Protein AF-C5EAD3-F1 (afdb_monomer_lite)

Secondary structure (DSSP, 8-state):
--TTS---EETTEEPTT-EEEETTEEEEE-TTS-EEEETTEEPTT-EEEETTEEEEE-TTS-EEEEEEE-----SSSPPPP-S-HHHHHTT---TTEEEEESS-GGGT---SGGGEEEEEHHHIIIIIHHHHHHHHHHHHTT--EEEEEEEE--TT-SS-SEEEEEEEETTEEEEEEEE--S---

Sequence (185 aa):
MDDAGKAIYEGDRLLPNNEFAIDGVKCATDDLGQLYRVGDDLVPNMSYEINGYKYVTDAMGRVESAEGFLQLKTHEGRLTIKDTIQSIGKGFEELFDQRGHLIADRFNGSNGLENIVAMGGEVNQKAYAAIEQKCADALADGAEVFFKVEPLYEGGSFRPSSFAITDIIDGEETVTFLLNTAKEM

Organism: NCBI:txid537937

Structure (mmCIF, N/CA/C/O backbone):
data_AF-C5EAD3-F1
#
_entry.id   AF-C5EAD3-F1
#
loop_
_atom_site.group_PDB
_atom_site.id
_atom_site.type_symbol
_atom_site.label_atom_id
_atom_site.label_alt_id
_atom_site.label_comp_id
_atom_site.label_asym_id
_atom_site.label_entity_id
_atom_site.label_seq_id
_atom_site.pdbx_PDB_ins_code
_atom_site.Cartn_x
_atom_site.Cartn_y
_atom_site.Cartn_z
_atom_site.occupancy
_atom_site.B_iso_or_equiv
_atom_site.auth_seq_id
_atom_site.auth_comp_id
_atom_site.auth_asym_id
_atom_site.auth_atom_id
_atom_site.pdbx_PDB_model_num
ATOM 1 N N . MET A 1 1 ? 16.104 -22.533 -10.004 1.00 86.94 1 MET A N 1
ATOM 2 C CA . MET A 1 1 ? 16.830 -21.791 -8.955 1.00 86.94 1 MET A CA 1
ATOM 3 C C . MET A 1 1 ? 16.849 -20.331 -9.367 1.00 86.94 1 MET A C 1
ATOM 5 O O . MET A 1 1 ? 16.595 -20.076 -10.539 1.00 86.94 1 MET A O 1
ATOM 9 N N . ASP A 1 2 ? 17.080 -19.413 -8.439 1.00 92.19 2 ASP A N 1
ATOM 10 C CA . ASP A 1 2 ? 17.360 -18.010 -8.757 1.00 92.19 2 ASP A CA 1
ATOM 11 C C . ASP A 1 2 ? 18.818 -17.817 -9.206 1.00 92.19 2 ASP A C 1
ATOM 13 O O . ASP A 1 2 ? 19.601 -18.775 -9.240 1.00 92.19 2 ASP A O 1
ATOM 17 N N . ASP A 1 3 ? 19.187 -16.577 -9.518 1.00 92.00 3 ASP A N 1
ATOM 18 C CA . ASP A 1 3 ? 20.547 -16.202 -9.927 1.00 92.00 3 ASP A CA 1
ATOM 19 C C . ASP A 1 3 ? 21.625 -16.537 -8.872 1.00 92.00 3 ASP A C 1
ATOM 21 O O . ASP A 1 3 ? 22.803 -16.674 -9.203 1.00 92.00 3 ASP A O 1
ATOM 25 N N . ALA A 1 4 ? 21.239 -16.697 -7.600 1.00 92.75 4 ALA A N 1
ATOM 26 C CA . ALA A 1 4 ? 22.121 -17.079 -6.497 1.00 92.75 4 ALA A CA 1
ATOM 27 C C . ALA A 1 4 ? 22.155 -18.601 -6.246 1.00 92.75 4 ALA A C 1
ATOM 29 O O . ALA A 1 4 ? 22.815 -19.061 -5.310 1.00 92.75 4 ALA A O 1
ATOM 30 N N . GLY A 1 5 ? 21.456 -19.400 -7.058 1.00 90.62 5 GLY A N 1
ATOM 31 C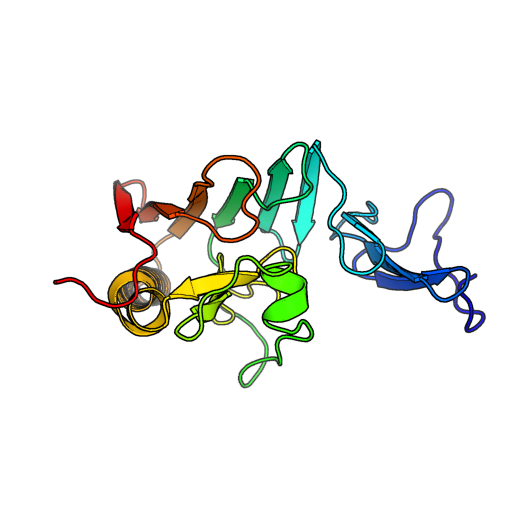 CA . GLY A 1 5 ? 21.362 -20.850 -6.889 1.00 90.62 5 GLY A CA 1
ATOM 32 C C . GLY A 1 5 ? 20.382 -21.298 -5.796 1.00 90.62 5 GLY A C 1
ATOM 33 O O . GLY A 1 5 ? 20.362 -22.478 -5.441 1.00 90.62 5 GLY A O 1
ATOM 34 N N . LYS A 1 6 ? 19.544 -20.405 -5.258 1.00 91.50 6 LYS A N 1
ATOM 35 C CA . LYS A 1 6 ? 18.496 -20.738 -4.281 1.00 91.50 6 LYS A CA 1
ATOM 36 C C . LYS A 1 6 ? 17.321 -21.418 -4.985 1.00 91.50 6 LYS A C 1
ATOM 38 O O . LYS A 1 6 ? 16.920 -21.037 -6.086 1.00 91.50 6 LYS A O 1
ATOM 43 N N . ALA A 1 7 ? 16.730 -22.436 -4.361 1.00 91.62 7 ALA A N 1
ATOM 44 C CA . ALA A 1 7 ? 15.463 -22.989 -4.833 1.00 91.62 7 ALA A CA 1
ATOM 45 C C . ALA A 1 7 ? 14.344 -21.946 -4.679 1.00 91.62 7 ALA A C 1
ATOM 47 O O . ALA A 1 7 ? 14.249 -21.281 -3.651 1.00 91.62 7 ALA A O 1
ATOM 48 N N . ILE A 1 8 ? 13.508 -21.816 -5.708 1.00 94.00 8 ILE A N 1
ATOM 49 C CA . ILE A 1 8 ? 12.389 -20.860 -5.739 1.00 94.00 8 ILE A CA 1
ATOM 50 C C . ILE A 1 8 ? 11.032 -21.549 -5.886 1.00 94.00 8 ILE A C 1
ATOM 52 O O . ILE A 1 8 ? 10.019 -20.871 -5.828 1.00 94.00 8 ILE A O 1
ATOM 56 N N . TYR A 1 9 ? 11.019 -22.874 -6.059 1.00 91.88 9 TYR A N 1
ATOM 57 C CA . TYR A 1 9 ? 9.816 -23.694 -6.178 1.00 91.88 9 TYR A CA 1
ATOM 58 C C . TYR A 1 9 ? 9.779 -24.758 -5.080 1.00 91.88 9 TYR A C 1
ATOM 60 O O . TYR A 1 9 ? 10.823 -25.306 -4.714 1.00 91.88 9 TYR A O 1
ATOM 68 N N . GLU A 1 10 ? 8.571 -25.096 -4.641 1.00 89.38 10 GLU A N 1
ATOM 69 C CA . GLU A 1 10 ? 8.239 -26.332 -3.935 1.00 89.38 10 GLU A CA 1
ATOM 70 C C . GLU A 1 10 ? 7.146 -27.063 -4.729 1.00 89.38 10 GLU A C 1
ATOM 72 O O . GLU A 1 10 ? 6.031 -26.568 -4.905 1.00 89.38 10 GLU A O 1
ATOM 77 N N . GLY A 1 11 ? 7.488 -28.233 -5.280 1.00 89.31 11 GLY A N 1
ATOM 78 C CA . GLY A 1 11 ? 6.648 -28.896 -6.279 1.00 89.31 11 GLY A CA 1
ATOM 79 C C . GLY A 1 11 ? 6.474 -28.020 -7.524 1.00 89.31 11 GLY A C 1
ATOM 80 O O . GLY A 1 11 ? 7.460 -27.569 -8.104 1.00 89.31 11 GLY A O 1
ATOM 81 N N . ASP A 1 12 ? 5.221 -27.761 -7.899 1.00 88.25 12 ASP A N 1
ATOM 82 C CA . ASP A 1 12 ? 4.854 -26.978 -9.088 1.00 88.25 12 ASP A CA 1
ATOM 83 C C . ASP A 1 12 ? 4.543 -25.500 -8.774 1.00 88.25 12 ASP A C 1
ATOM 85 O O . ASP A 1 12 ? 4.032 -24.776 -9.631 1.00 88.25 12 ASP A O 1
ATOM 89 N N . ARG A 1 13 ? 4.801 -25.035 -7.543 1.00 91.44 13 ARG A N 1
ATOM 90 C CA . ARG A 1 13 ? 4.490 -23.666 -7.096 1.00 91.44 13 ARG A CA 1
ATOM 91 C C . ARG A 1 13 ? 5.740 -22.931 -6.650 1.00 91.44 13 ARG A C 1
ATOM 93 O O . ARG A 1 13 ? 6.652 -23.549 -6.105 1.00 91.44 13 ARG A O 1
ATOM 100 N N . LEU A 1 14 ? 5.776 -21.619 -6.875 1.00 95.19 14 LEU A N 1
ATOM 101 C CA . LEU A 1 14 ? 6.811 -20.784 -6.277 1.00 95.19 14 LEU A CA 1
ATOM 102 C C . LEU A 1 14 ? 6.657 -20.803 -4.751 1.00 95.19 14 LEU A C 1
ATOM 104 O O . LEU A 1 14 ? 5.550 -20.945 -4.231 1.00 95.19 14 LEU A O 1
ATOM 108 N N . LEU A 1 15 ? 7.776 -20.681 -4.041 1.00 96.38 15 LEU A N 1
ATOM 109 C CA . LEU A 1 15 ? 7.769 -20.591 -2.584 1.00 96.38 15 LEU A CA 1
ATOM 110 C C . LEU A 1 15 ? 6.987 -19.344 -2.144 1.00 96.38 15 LEU A C 1
ATOM 112 O O . LEU A 1 15 ? 7.248 -18.285 -2.705 1.00 96.38 15 LEU A O 1
ATOM 116 N N . PRO A 1 16 ? 6.088 -19.436 -1.149 1.00 96.69 16 PRO A N 1
ATOM 117 C CA . PRO A 1 16 ? 5.380 -18.278 -0.610 1.00 96.69 16 PRO A CA 1
ATOM 118 C C . PRO A 1 16 ? 6.336 -17.311 0.091 1.00 96.69 16 PRO A C 1
ATOM 120 O O . PRO A 1 16 ? 7.398 -17.720 0.573 1.00 96.69 16 PRO A O 1
ATOM 123 N N . ASN A 1 17 ? 5.941 -16.039 0.187 1.00 95.62 17 ASN A N 1
ATOM 124 C CA . ASN A 1 17 ? 6.670 -15.011 0.938 1.00 95.62 17 ASN A CA 1
ATOM 125 C C . ASN A 1 17 ? 8.163 -14.915 0.574 1.00 95.62 17 ASN A C 1
ATOM 127 O O . ASN A 1 17 ? 9.039 -14.799 1.437 1.00 95.62 17 ASN A O 1
ATOM 131 N N . ASN A 1 18 ? 8.476 -15.006 -0.720 1.00 95.75 18 ASN A N 1
ATOM 132 C CA . ASN A 1 18 ? 9.842 -15.123 -1.204 1.00 95.75 18 ASN A CA 1
ATOM 133 C C . ASN A 1 18 ? 10.204 -13.964 -2.140 1.00 95.75 18 ASN A C 1
ATOM 135 O O . ASN A 1 18 ? 9.474 -13.645 -3.075 1.00 95.75 18 ASN A O 1
ATOM 139 N N . GLU A 1 19 ? 11.384 -13.381 -1.926 1.00 94.88 19 GLU A N 1
ATOM 140 C CA . GLU A 1 19 ? 12.049 -12.495 -2.886 1.00 94.88 19 GLU A CA 1
ATOM 141 C C . GLU A 1 19 ? 13.202 -13.265 -3.550 1.00 94.88 19 GLU A C 1
ATOM 143 O O . GLU A 1 19 ? 13.980 -13.942 -2.868 1.00 94.88 19 GLU A O 1
ATOM 148 N N . PHE A 1 20 ? 13.318 -13.170 -4.873 1.00 95.81 20 PHE A N 1
ATOM 149 C CA . PHE A 1 20 ? 14.355 -13.843 -5.664 1.00 95.81 20 PHE A CA 1
ATOM 150 C C . PHE A 1 20 ? 14.699 -13.036 -6.923 1.00 95.81 20 PHE A C 1
ATOM 152 O O . PHE A 1 20 ? 14.050 -12.031 -7.198 1.00 95.81 20 PHE A O 1
ATOM 159 N N . ALA A 1 21 ? 15.722 -13.443 -7.677 1.00 96.19 21 ALA A N 1
ATOM 160 C CA . ALA A 1 21 ? 16.093 -12.801 -8.940 1.00 96.19 21 ALA A CA 1
ATOM 161 C C . ALA A 1 21 ? 16.199 -13.814 -10.087 1.00 96.19 21 ALA A C 1
ATOM 163 O O . ALA A 1 21 ? 16.717 -14.913 -9.888 1.00 96.19 21 ALA A O 1
ATOM 164 N N . ILE A 1 22 ? 15.692 -13.448 -11.264 1.00 93.94 22 ILE A N 1
ATOM 165 C CA . ILE A 1 22 ? 15.845 -14.216 -12.506 1.00 93.94 22 ILE A CA 1
ATOM 166 C C . ILE A 1 22 ? 16.410 -13.283 -13.565 1.00 93.94 22 ILE A C 1
ATOM 168 O O . ILE A 1 22 ? 15.801 -12.253 -13.857 1.00 93.94 22 ILE A O 1
ATOM 172 N N . ASP A 1 23 ? 17.565 -13.634 -14.122 1.00 94.12 23 ASP A N 1
ATOM 173 C CA . ASP A 1 23 ? 18.260 -12.835 -15.138 1.00 94.12 23 ASP A CA 1
ATOM 174 C C . ASP A 1 23 ? 18.516 -11.384 -14.672 1.00 94.12 23 ASP A C 1
ATOM 176 O O . ASP A 1 23 ? 18.434 -10.424 -15.440 1.00 94.12 23 ASP A O 1
ATOM 180 N N . GLY A 1 24 ? 18.808 -11.208 -13.380 1.00 93.25 24 GLY A N 1
ATOM 181 C CA . GLY A 1 24 ? 19.038 -9.917 -12.731 1.00 93.25 24 GLY A CA 1
ATOM 182 C C . GLY A 1 24 ? 17.768 -9.139 -12.372 1.00 93.25 24 GLY A C 1
ATOM 183 O O . GLY A 1 24 ? 17.870 -8.046 -11.812 1.00 93.25 24 GLY A O 1
ATOM 184 N N . VAL A 1 25 ? 16.577 -9.673 -12.656 1.00 95.25 25 VAL A N 1
ATOM 185 C CA . VAL A 1 25 ? 15.292 -9.024 -12.362 1.00 95.25 25 VAL A CA 1
ATOM 186 C C . VAL A 1 25 ? 14.745 -9.521 -11.029 1.00 95.25 25 VAL A C 1
ATOM 188 O O . VAL A 1 25 ? 14.524 -10.718 -10.855 1.00 95.25 25 VAL A O 1
ATOM 191 N N . LYS A 1 26 ? 14.498 -8.600 -10.088 1.00 94.50 26 LYS A N 1
ATOM 192 C CA . LYS A 1 26 ? 13.887 -8.918 -8.788 1.00 94.50 26 LYS A CA 1
ATOM 193 C C . LYS A 1 26 ? 12.446 -9.395 -8.978 1.00 94.50 26 LYS A C 1
ATOM 195 O O . LYS A 1 26 ? 11.662 -8.726 -9.631 1.00 94.50 26 LYS A O 1
ATOM 200 N N . CYS A 1 27 ? 12.070 -10.481 -8.329 1.00 96.88 27 CYS A N 1
ATOM 201 C CA . CYS A 1 27 ? 10.717 -11.017 -8.294 1.00 96.88 27 CYS A CA 1
ATOM 202 C C . CYS A 1 27 ? 10.274 -11.195 -6.840 1.00 96.88 27 CYS A C 1
ATOM 204 O O . CYS A 1 27 ? 11.106 -11.471 -5.969 1.00 96.88 27 CYS A O 1
ATOM 206 N N . ALA A 1 28 ? 8.976 -11.054 -6.577 1.00 97.38 28 ALA A N 1
ATOM 207 C CA . ALA A 1 28 ? 8.402 -11.357 -5.269 1.00 97.38 28 ALA A CA 1
ATOM 208 C C . ALA A 1 28 ? 7.083 -12.123 -5.391 1.00 97.38 28 ALA A C 1
ATOM 210 O O . ALA A 1 28 ? 6.271 -11.850 -6.283 1.00 97.38 28 ALA A O 1
ATOM 211 N N . THR A 1 29 ? 6.886 -13.077 -4.487 1.00 98.00 29 THR A N 1
ATOM 212 C CA . THR A 1 29 ? 5.636 -13.822 -4.348 1.00 98.00 29 THR A CA 1
ATOM 213 C C . THR A 1 29 ? 4.896 -13.467 -3.072 1.00 98.00 29 THR A C 1
ATOM 215 O O . THR A 1 29 ? 5.511 -13.140 -2.059 1.00 98.00 29 THR A O 1
ATOM 218 N N . ASP A 1 30 ? 3.583 -13.609 -3.137 1.00 97.94 30 ASP A N 1
ATOM 219 C CA . ASP A 1 30 ? 2.644 -13.349 -2.058 1.00 97.94 30 ASP A CA 1
ATOM 220 C C . ASP A 1 30 ? 2.620 -14.491 -1.015 1.00 97.94 30 ASP A C 1
ATOM 222 O O . ASP A 1 30 ? 3.429 -15.433 -1.075 1.00 97.94 30 ASP A O 1
ATOM 226 N N . ASP A 1 31 ? 1.677 -14.424 -0.075 1.00 97.19 31 ASP A N 1
ATOM 227 C CA . ASP A 1 31 ? 1.480 -15.400 1.004 1.00 97.19 31 ASP A CA 1
ATOM 228 C C . ASP A 1 31 ? 1.222 -16.836 0.510 1.00 97.19 31 ASP A C 1
ATOM 230 O O . ASP A 1 31 ? 1.468 -17.802 1.239 1.00 97.19 31 ASP A O 1
ATOM 234 N N . LEU A 1 32 ? 0.778 -17.001 -0.739 1.00 95.69 32 LEU A N 1
ATOM 235 C CA . LEU A 1 32 ? 0.420 -18.280 -1.354 1.00 95.69 32 LEU A CA 1
ATOM 236 C C . LEU A 1 32 ? 1.401 -18.726 -2.451 1.00 95.69 32 LEU A C 1
ATOM 238 O O . LEU A 1 32 ? 1.201 -19.784 -3.060 1.00 95.69 32 LEU A O 1
ATOM 242 N N . GLY A 1 33 ? 2.464 -17.958 -2.700 1.00 96.31 33 GLY A N 1
ATOM 243 C CA . GLY A 1 33 ? 3.437 -18.247 -3.757 1.00 96.31 33 GLY A CA 1
ATOM 244 C C . GLY A 1 33 ? 3.022 -17.727 -5.136 1.00 96.31 33 GLY A C 1
ATOM 245 O O . GLY A 1 33 ? 3.587 -18.140 -6.149 1.00 96.31 33 GLY A O 1
ATOM 246 N N . GLN A 1 34 ? 2.044 -16.828 -5.221 1.00 96.75 34 GLN A N 1
ATOM 247 C CA . GLN A 1 34 ? 1.677 -16.143 -6.455 1.00 96.75 34 GLN A CA 1
ATOM 248 C C . GLN A 1 34 ? 2.643 -14.984 -6.716 1.00 96.75 34 GLN A C 1
ATOM 250 O O . GLN A 1 34 ? 2.858 -14.128 -5.864 1.00 96.75 34 GLN A O 1
ATOM 255 N N . LEU A 1 35 ? 3.247 -14.950 -7.905 1.00 97.38 35 LEU A N 1
ATOM 256 C CA . LEU A 1 35 ? 4.126 -13.858 -8.329 1.00 97.38 35 LEU A CA 1
ATOM 257 C C . LEU A 1 35 ? 3.319 -12.561 -8.474 1.00 97.38 35 LEU A C 1
ATOM 259 O O . LEU A 1 35 ? 2.501 -12.480 -9.384 1.00 97.38 35 LEU A O 1
ATOM 263 N N . TYR A 1 36 ? 3.585 -11.557 -7.637 1.00 97.88 36 TYR A N 1
ATOM 264 C CA . TYR A 1 36 ? 2.855 -10.279 -7.650 1.00 97.88 36 TYR A CA 1
ATOM 265 C C . TYR A 1 36 ? 3.715 -9.080 -8.072 1.00 97.88 36 TYR A C 1
ATOM 267 O O . TYR A 1 36 ? 3.178 -8.030 -8.425 1.00 97.88 36 TYR A O 1
ATOM 275 N N . ARG A 1 37 ? 5.047 -9.217 -8.063 1.00 97.62 37 ARG A N 1
ATOM 276 C CA . ARG A 1 37 ? 5.987 -8.145 -8.422 1.00 97.62 37 ARG A CA 1
ATOM 277 C C . ARG A 1 37 ? 7.127 -8.659 -9.290 1.00 97.62 37 ARG A C 1
ATOM 279 O O . ARG A 1 37 ? 7.719 -9.697 -8.984 1.00 97.62 37 ARG A O 1
ATOM 286 N N . VAL A 1 38 ? 7.469 -7.883 -10.318 1.00 97.56 38 VAL A N 1
ATOM 287 C CA . VAL A 1 38 ? 8.615 -8.092 -11.213 1.00 97.56 38 VAL A CA 1
ATOM 288 C C . VAL A 1 38 ? 9.330 -6.752 -11.410 1.00 97.56 38 VAL A C 1
ATOM 290 O O . VAL A 1 38 ? 8.743 -5.781 -11.870 1.00 97.56 38 VAL A O 1
ATOM 293 N N . GLY A 1 39 ? 10.603 -6.681 -11.037 1.00 95.94 39 GLY A N 1
ATOM 294 C CA . GLY A 1 39 ? 11.379 -5.447 -10.975 1.00 95.94 39 GLY A CA 1
ATOM 295 C C . GLY A 1 39 ? 10.729 -4.405 -10.061 1.00 95.94 39 GLY A C 1
ATOM 296 O O . GLY A 1 39 ? 10.453 -4.660 -8.882 1.00 95.94 39 GLY A O 1
ATOM 297 N N . ASP A 1 40 ? 10.475 -3.234 -10.636 1.00 95.38 40 ASP A N 1
ATOM 298 C CA . ASP A 1 40 ? 9.824 -2.096 -9.981 1.00 95.38 40 ASP A CA 1
ATOM 299 C C . ASP A 1 40 ? 8.337 -1.981 -10.356 1.00 95.38 40 ASP A C 1
ATOM 301 O O . ASP A 1 40 ? 7.731 -0.919 -10.203 1.00 95.38 40 ASP A O 1
ATOM 305 N N . ASP A 1 41 ? 7.745 -3.066 -10.860 1.00 97.50 41 ASP A N 1
ATOM 306 C CA . ASP A 1 41 ? 6.357 -3.124 -11.302 1.00 97.50 41 ASP A CA 1
ATOM 307 C C . ASP A 1 41 ? 5.582 -4.205 -10.544 1.00 97.50 41 ASP A C 1
ATOM 309 O O . ASP A 1 41 ? 6.056 -5.328 -10.338 1.00 97.50 41 ASP A O 1
ATOM 313 N N . LEU A 1 42 ? 4.358 -3.863 -10.143 1.00 98.38 42 LEU A N 1
ATOM 314 C CA . LEU A 1 42 ? 3.377 -4.841 -9.687 1.00 98.38 42 LEU A CA 1
ATOM 315 C C . LEU A 1 42 ? 2.689 -5.453 -10.908 1.00 98.38 42 LEU A C 1
ATOM 317 O O . LEU A 1 42 ? 2.481 -4.787 -11.925 1.00 98.38 42 LEU A O 1
ATOM 321 N N . VAL A 1 43 ? 2.325 -6.727 -10.810 1.00 98.50 43 VAL A N 1
ATOM 322 C CA . VAL A 1 43 ? 1.611 -7.427 -11.879 1.00 98.50 43 VAL A CA 1
ATOM 323 C C . VAL A 1 43 ? 0.219 -6.792 -12.044 1.00 98.50 43 VAL A C 1
ATOM 325 O O . VAL A 1 43 ? -0.511 -6.708 -11.057 1.00 98.50 43 VAL A O 1
ATOM 328 N N . PRO A 1 44 ? -0.172 -6.332 -13.250 1.00 98.50 44 PRO A N 1
ATOM 329 C CA . PRO A 1 44 ? -1.474 -5.697 -13.476 1.00 98.50 44 PRO A CA 1
ATOM 330 C C . PRO A 1 44 ? -2.668 -6.653 -13.368 1.00 98.50 44 PRO A C 1
ATOM 332 O O . PRO A 1 44 ? -2.543 -7.837 -13.685 1.00 98.50 44 PRO A O 1
ATOM 335 N N . ASN A 1 45 ? -3.848 -6.113 -13.043 1.00 98.44 45 ASN A N 1
ATOM 336 C CA . ASN A 1 45 ? -5.120 -6.846 -12.926 1.00 98.44 45 ASN A CA 1
ATOM 337 C C . ASN A 1 45 ? -5.016 -8.097 -12.040 1.00 98.44 45 ASN A C 1
ATOM 339 O O . ASN A 1 45 ? -5.528 -9.166 -12.391 1.00 98.44 45 ASN A O 1
ATOM 343 N N . MET A 1 46 ? -4.306 -7.983 -10.921 1.00 98.00 46 MET A N 1
ATOM 344 C CA . MET A 1 46 ? -4.029 -9.103 -10.035 1.00 98.00 46 MET A CA 1
ATOM 345 C C . MET A 1 46 ? -4.658 -8.872 -8.667 1.00 98.00 46 MET A C 1
ATOM 347 O O . MET A 1 46 ? -4.732 -7.747 -8.189 1.00 98.00 46 MET A O 1
ATOM 351 N N . SER A 1 47 ? -5.083 -9.961 -8.031 1.00 98.38 47 SER A N 1
ATOM 352 C CA . SER A 1 47 ? -5.367 -10.000 -6.600 1.00 98.38 47 SER A CA 1
ATOM 353 C C . SER A 1 47 ? -4.347 -10.928 -5.956 1.00 98.38 47 SER A C 1
ATOM 355 O O . SER A 1 47 ? -4.112 -12.011 -6.492 1.00 98.38 47 SER A O 1
ATOM 357 N N . TYR A 1 48 ? -3.761 -10.501 -4.844 1.00 98.12 48 TYR A N 1
ATOM 358 C CA . TYR A 1 48 ? -2.769 -11.259 -4.074 1.00 98.12 48 TYR A CA 1
ATOM 359 C C . TYR A 1 48 ? -2.856 -10.884 -2.589 1.00 98.12 48 TYR A C 1
ATOM 361 O O . TYR A 1 48 ? -3.487 -9.880 -2.242 1.00 98.12 48 TYR A O 1
ATOM 369 N N . GLU A 1 49 ? -2.253 -11.688 -1.715 1.00 98.31 49 GLU A N 1
ATOM 370 C CA . GLU A 1 49 ? -2.306 -11.488 -0.259 1.00 98.31 49 GLU A CA 1
ATOM 371 C C . GLU A 1 49 ? -0.904 -11.334 0.331 1.00 98.31 49 GLU A C 1
ATOM 373 O O . GLU A 1 49 ? -0.026 -12.151 0.062 1.00 98.31 49 GLU A O 1
ATOM 378 N N . ILE A 1 50 ? -0.680 -10.282 1.120 1.00 98.00 50 ILE A N 1
ATOM 379 C CA . ILE A 1 50 ? 0.577 -10.097 1.856 1.00 98.00 50 ILE A CA 1
ATOM 380 C C . ILE A 1 50 ? 0.265 -9.769 3.302 1.00 98.00 50 ILE A C 1
ATOM 382 O O . ILE A 1 50 ? -0.473 -8.823 3.587 1.00 98.00 50 ILE A O 1
ATOM 386 N N . ASN A 1 51 ? 0.874 -10.519 4.218 1.00 96.81 51 ASN A N 1
ATOM 387 C CA . ASN A 1 51 ? 0.619 -10.413 5.650 1.00 96.81 51 ASN A CA 1
ATOM 388 C C . ASN A 1 51 ? -0.880 -10.548 5.981 1.00 96.81 51 ASN A C 1
ATOM 390 O O . ASN A 1 51 ? -1.361 -9.881 6.897 1.00 96.81 51 ASN A O 1
ATOM 394 N N . GLY A 1 52 ? -1.631 -11.370 5.244 1.00 97.50 52 GLY A N 1
ATOM 395 C CA . GLY A 1 52 ? -3.076 -11.536 5.441 1.00 97.50 52 GLY A CA 1
ATOM 396 C C . GLY A 1 52 ? -3.947 -10.375 4.942 1.00 97.50 52 GLY A C 1
ATOM 397 O O . GLY A 1 52 ? -5.164 -10.412 5.122 1.00 97.50 52 GLY A O 1
ATOM 398 N N . TYR A 1 53 ? -3.355 -9.344 4.328 1.00 98.75 53 TYR A N 1
ATOM 399 C CA . TYR A 1 53 ? -4.091 -8.265 3.672 1.00 98.75 53 TYR A CA 1
ATOM 400 C C . TYR A 1 53 ? -4.200 -8.535 2.184 1.00 98.75 53 TYR A C 1
ATOM 402 O O . TYR A 1 53 ? -3.215 -8.866 1.520 1.00 98.75 53 TYR A O 1
ATOM 410 N N . LYS A 1 54 ? -5.398 -8.340 1.645 1.00 98.81 54 LYS A N 1
ATOM 411 C CA . LYS A 1 54 ? -5.657 -8.487 0.223 1.00 98.81 54 LYS A CA 1
ATOM 412 C C . LYS A 1 54 ? -5.337 -7.186 -0.496 1.00 98.81 54 LYS A C 1
ATOM 414 O O . LYS A 1 54 ? -5.820 -6.119 -0.120 1.00 98.81 54 LYS A O 1
ATOM 419 N N . TYR A 1 55 ? -4.589 -7.308 -1.581 1.00 98.81 55 TYR A N 1
ATOM 420 C CA . TYR A 1 55 ? -4.273 -6.224 -2.496 1.00 98.81 55 TYR A CA 1
ATOM 421 C C . TYR A 1 55 ? -4.859 -6.527 -3.869 1.00 98.81 55 TYR A C 1
ATOM 423 O O . TYR A 1 55 ? -4.887 -7.682 -4.303 1.00 98.81 55 TYR A O 1
ATOM 431 N N . VAL A 1 56 ? -5.322 -5.484 -4.554 1.00 98.88 56 VAL A N 1
ATOM 432 C CA . VAL A 1 56 ? -5.777 -5.552 -5.946 1.00 98.88 56 VAL A CA 1
ATOM 433 C C . VAL A 1 56 ? -5.045 -4.495 -6.752 1.00 98.88 56 VAL A C 1
ATOM 435 O O . VAL A 1 56 ? -4.912 -3.358 -6.297 1.00 98.88 56 VAL A O 1
ATOM 438 N N . THR A 1 57 ? -4.570 -4.861 -7.938 1.00 98.88 57 THR A N 1
ATOM 439 C CA . THR A 1 57 ? -3.949 -3.938 -8.887 1.00 98.88 57 THR A CA 1
ATOM 440 C C . THR A 1 57 ? -4.816 -3.718 -10.115 1.00 98.88 57 THR A C 1
ATOM 442 O O . THR A 1 57 ? -5.472 -4.634 -10.611 1.00 98.88 57 THR A O 1
ATOM 445 N N . ASP A 1 58 ? -4.767 -2.506 -10.655 1.00 98.62 58 ASP A N 1
ATOM 446 C CA . ASP A 1 58 ? -5.446 -2.169 -11.901 1.00 98.62 58 ASP A CA 1
ATOM 447 C C . ASP A 1 58 ? -4.643 -2.590 -13.148 1.00 98.62 58 ASP A C 1
ATOM 449 O O . ASP A 1 58 ? -3.569 -3.197 -13.074 1.00 98.62 58 ASP A O 1
ATOM 453 N N . ALA A 1 59 ? -5.149 -2.236 -14.332 1.00 98.44 59 ALA A N 1
ATOM 454 C CA . ALA A 1 59 ? -4.524 -2.563 -15.613 1.00 98.44 59 ALA A CA 1
ATOM 455 C C . ALA A 1 59 ? -3.152 -1.904 -15.854 1.00 98.44 59 ALA A C 1
ATOM 457 O O . ALA A 1 59 ? -2.452 -2.301 -16.787 1.00 98.44 59 ALA A O 1
ATOM 458 N N . MET A 1 60 ? -2.762 -0.923 -15.039 1.00 98.06 60 MET A N 1
ATOM 459 C CA . MET A 1 60 ? -1.448 -0.278 -15.071 1.00 98.06 60 MET A CA 1
ATOM 460 C C . MET A 1 60 ? -0.499 -0.820 -13.993 1.00 98.06 60 MET A C 1
ATOM 462 O O . MET A 1 60 ? 0.646 -0.377 -13.931 1.00 98.06 60 MET A O 1
ATOM 466 N N . GLY A 1 61 ? -0.944 -1.764 -13.154 1.00 98.31 61 GLY A N 1
ATOM 467 C CA . GLY A 1 61 ? -0.159 -2.261 -12.023 1.00 98.31 61 GLY A CA 1
ATOM 468 C C . GLY A 1 61 ? -0.124 -1.285 -10.843 1.00 98.31 61 GLY A C 1
ATOM 469 O O . GLY A 1 61 ? 0.793 -1.347 -10.027 1.00 98.31 61 GLY A O 1
ATOM 470 N N . ARG A 1 62 ? -1.088 -0.361 -10.746 1.00 98.75 62 ARG A N 1
ATOM 471 C CA . ARG A 1 62 ? -1.266 0.505 -9.568 1.00 98.75 62 ARG A CA 1
ATOM 472 C C . ARG A 1 62 ? -2.148 -0.208 -8.557 1.00 98.75 62 ARG A C 1
ATOM 474 O O . ARG A 1 62 ? -3.039 -0.949 -8.958 1.00 98.75 62 ARG A O 1
ATOM 481 N N . VAL A 1 63 ? -1.931 0.029 -7.268 1.00 98.75 63 VAL A N 1
ATOM 482 C CA . VAL A 1 63 ? -2.750 -0.572 -6.207 1.00 98.75 63 VAL A CA 1
ATOM 483 C C . VAL A 1 63 ? -4.119 0.105 -6.192 1.00 98.75 63 VAL A C 1
ATOM 485 O O . VAL A 1 63 ? -4.235 1.266 -5.819 1.00 98.75 63 VAL A O 1
ATOM 488 N N . GLU A 1 64 ? -5.149 -0.622 -6.610 1.00 98.56 64 GLU A N 1
ATOM 489 C CA . GLU A 1 64 ? -6.545 -0.177 -6.628 1.00 98.56 64 GLU A CA 1
ATOM 490 C C . GLU A 1 64 ? -7.185 -0.290 -5.239 1.00 98.56 64 GLU A C 1
ATOM 492 O O . GLU A 1 64 ? -7.972 0.569 -4.845 1.00 98.56 64 GLU A O 1
ATOM 497 N N . SER A 1 65 ? -6.815 -1.316 -4.466 1.00 98.88 65 SER A N 1
ATOM 498 C CA . SER A 1 65 ? -7.279 -1.467 -3.087 1.00 98.88 65 SER A CA 1
ATOM 499 C C . SER A 1 65 ? -6.311 -2.260 -2.215 1.00 98.88 65 SER A C 1
ATOM 501 O O . SER A 1 65 ? -5.684 -3.204 -2.701 1.00 98.88 65 SER A O 1
ATOM 503 N N . ALA A 1 66 ? -6.282 -1.938 -0.923 1.00 98.88 66 ALA A N 1
ATOM 504 C CA . ALA A 1 66 ? -5.714 -2.761 0.142 1.00 98.88 66 ALA A CA 1
ATOM 505 C C . ALA A 1 66 ? -6.763 -2.946 1.248 1.00 98.88 66 ALA A C 1
ATOM 507 O O . ALA A 1 66 ? -7.333 -1.954 1.708 1.00 98.88 66 ALA A O 1
ATOM 508 N N . GLU A 1 67 ? -7.043 -4.184 1.660 1.00 98.88 67 GLU A N 1
ATOM 509 C CA . GLU A 1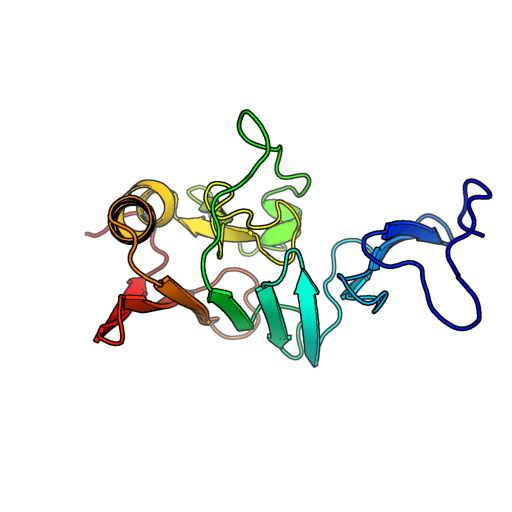 67 ? -8.114 -4.477 2.620 1.00 98.88 67 GLU A CA 1
ATOM 510 C C . GLU A 1 67 ? -7.824 -5.672 3.537 1.00 98.88 67 GLU A C 1
ATOM 512 O O . GLU A 1 67 ? -7.150 -6.628 3.150 1.00 98.88 67 GLU A O 1
ATOM 517 N N . GLY A 1 68 ? -8.370 -5.634 4.754 1.00 98.75 68 GLY A N 1
ATOM 518 C CA . GLY A 1 68 ? -8.355 -6.762 5.684 1.00 98.75 68 GLY A CA 1
ATOM 519 C C . GLY A 1 68 ? -8.676 -6.370 7.124 1.00 98.75 68 GLY A C 1
ATOM 520 O O . GLY A 1 68 ? -8.886 -5.199 7.444 1.00 98.75 68 GLY A O 1
ATOM 521 N N . PHE A 1 69 ? -8.706 -7.368 8.006 1.00 98.69 69 PHE A N 1
ATOM 522 C CA . PHE A 1 69 ? -8.801 -7.136 9.446 1.00 98.69 69 PHE A CA 1
ATOM 523 C C . PHE A 1 69 ? -7.446 -6.693 9.989 1.00 98.69 69 PHE A C 1
ATOM 525 O O . PHE A 1 69 ? -6.431 -7.350 9.757 1.00 98.69 69 PHE A O 1
ATOM 532 N N . LEU A 1 70 ? -7.430 -5.567 10.700 1.00 98.62 70 LEU A N 1
ATOM 533 C CA . LEU A 1 70 ? -6.198 -5.009 11.230 1.00 98.62 70 LEU A CA 1
ATOM 534 C C . LEU A 1 70 ? -5.628 -5.903 12.333 1.00 98.62 70 LEU A C 1
ATOM 536 O O . LEU A 1 70 ? -6.317 -6.311 13.264 1.00 98.62 70 LEU A O 1
ATOM 540 N N . GLN A 1 71 ? -4.325 -6.140 12.254 1.00 96.12 71 GLN A N 1
ATOM 541 C CA . GLN A 1 71 ? -3.566 -6.921 13.224 1.00 96.12 71 GLN A CA 1
ATOM 542 C C . GLN A 1 71 ? -2.334 -6.142 13.666 1.00 96.12 71 GLN A C 1
ATOM 544 O O . GLN A 1 71 ? -1.598 -5.619 12.839 1.00 96.12 71 GLN A O 1
ATOM 549 N N . LEU A 1 72 ? -2.074 -6.053 14.969 1.00 95.38 72 LEU A N 1
ATOM 550 C CA . LEU A 1 72 ? -0.872 -5.371 15.447 1.00 95.38 72 LEU A CA 1
ATOM 551 C C . LEU A 1 72 ? 0.387 -6.128 15.010 1.00 95.38 72 LEU A C 1
ATOM 553 O O . LEU A 1 72 ? 0.451 -7.357 15.081 1.00 95.38 72 LEU A O 1
ATOM 557 N N . LYS A 1 73 ? 1.413 -5.386 14.587 1.00 94.69 73 LYS A N 1
ATOM 558 C CA . LYS A 1 73 ? 2.719 -5.977 14.275 1.00 94.69 73 LYS A CA 1
ATOM 559 C C . LYS A 1 73 ? 3.322 -6.696 15.482 1.00 94.69 73 LYS A C 1
ATOM 561 O O . LYS A 1 73 ? 3.163 -6.275 16.626 1.00 94.69 73 LYS A O 1
ATOM 566 N N . THR A 1 74 ? 4.099 -7.737 15.205 1.00 93.12 74 THR A N 1
ATOM 567 C CA . THR A 1 74 ? 4.849 -8.500 16.218 1.00 93.12 74 THR A CA 1
ATOM 568 C C . THR A 1 74 ? 6.337 -8.148 16.256 1.00 93.12 74 THR A C 1
ATOM 570 O O . THR A 1 74 ? 7.052 -8.595 17.151 1.00 93.12 74 THR A O 1
ATOM 573 N N . HIS A 1 75 ? 6.821 -7.358 15.292 1.00 92.44 75 HIS A N 1
ATOM 574 C CA . HIS A 1 75 ? 8.219 -6.952 15.214 1.00 92.44 75 HIS A CA 1
ATOM 575 C C . HIS A 1 75 ? 8.488 -5.644 15.969 1.00 92.44 75 HIS A C 1
ATOM 577 O O . HIS A 1 75 ? 7.669 -4.723 16.002 1.00 92.44 75 HIS A O 1
ATOM 583 N N . GLU A 1 76 ? 9.696 -5.542 16.518 1.00 92.19 76 GLU A N 1
ATOM 584 C CA . GLU A 1 76 ? 10.179 -4.338 17.188 1.00 92.19 76 GLU A CA 1
ATOM 585 C C . GLU A 1 76 ? 10.580 -3.252 16.180 1.00 92.19 76 GLU A C 1
ATOM 587 O O . GLU A 1 76 ? 11.132 -3.531 15.112 1.00 92.19 76 GLU A O 1
ATOM 592 N N . GLY A 1 77 ? 10.341 -1.989 16.539 1.00 91.50 77 GLY A N 1
ATOM 593 C CA . GLY A 1 77 ? 10.709 -0.835 15.713 1.00 91.50 77 GLY A CA 1
ATOM 594 C C . GLY A 1 77 ? 9.952 -0.742 14.380 1.00 91.50 77 GLY A C 1
ATOM 595 O O . GLY A 1 77 ? 8.985 -1.461 14.136 1.00 91.50 77 GLY A O 1
ATOM 596 N N . ARG A 1 78 ? 10.358 0.206 13.528 1.00 88.94 78 ARG A N 1
ATOM 597 C CA . ARG A 1 78 ? 9.791 0.415 12.185 1.00 88.94 78 ARG A CA 1
ATOM 598 C C . ARG A 1 78 ? 10.683 -0.259 11.147 1.00 88.94 78 ARG A C 1
ATOM 600 O O . ARG A 1 78 ? 11.898 -0.054 11.182 1.00 88.94 78 ARG A O 1
ATOM 607 N N . LEU A 1 79 ? 10.098 -1.008 10.218 1.00 91.75 79 LEU A N 1
ATOM 608 C CA . LEU A 1 79 ? 10.854 -1.572 9.102 1.00 91.75 79 LEU A CA 1
ATOM 609 C C . LEU A 1 79 ? 11.131 -0.506 8.032 1.00 91.75 79 LEU A C 1
ATOM 611 O O . LEU A 1 79 ? 10.405 0.475 7.868 1.00 91.75 79 LEU A O 1
ATOM 615 N N . THR A 1 80 ? 12.225 -0.689 7.300 1.00 93.56 80 THR A N 1
ATOM 616 C CA . THR A 1 80 ? 12.617 0.230 6.230 1.00 93.56 80 THR A CA 1
ATOM 617 C C . THR A 1 80 ? 11.800 -0.042 4.972 1.00 93.56 80 THR A C 1
ATOM 619 O O . THR A 1 80 ? 11.807 -1.160 4.459 1.00 93.56 80 THR A O 1
ATOM 622 N N . ILE A 1 81 ? 11.177 1.002 4.419 1.00 95.06 81 ILE A N 1
ATOM 623 C CA . ILE A 1 81 ? 10.607 0.964 3.067 1.00 95.06 81 ILE A CA 1
ATOM 624 C C . ILE A 1 81 ? 11.759 0.871 2.064 1.00 95.06 81 ILE A C 1
ATOM 626 O O . ILE A 1 81 ? 12.594 1.783 1.992 1.00 95.06 81 ILE A O 1
ATOM 630 N N . LYS A 1 82 ? 11.809 -0.244 1.328 1.00 88.31 82 LYS A N 1
ATOM 631 C CA . LYS A 1 82 ? 12.899 -0.568 0.391 1.00 88.31 82 LYS A CA 1
ATOM 632 C C . LYS A 1 82 ? 12.862 0.317 -0.858 1.00 88.31 82 LYS A C 1
ATOM 634 O O . LYS A 1 82 ? 13.910 0.698 -1.369 1.00 88.31 82 LYS A O 1
ATOM 639 N N . ASP A 1 83 ? 11.658 0.637 -1.317 1.00 95.44 83 ASP A N 1
ATOM 640 C CA . ASP A 1 83 ? 11.407 1.393 -2.538 1.00 95.44 83 ASP A CA 1
ATOM 641 C C . ASP A 1 83 ? 11.630 2.905 -2.346 1.00 95.44 83 ASP A C 1
ATOM 643 O O . ASP A 1 83 ? 11.408 3.479 -1.265 1.00 95.44 83 ASP A O 1
ATOM 647 N N . THR A 1 84 ? 12.120 3.561 -3.399 1.00 96.69 84 THR A N 1
ATOM 648 C CA . THR A 1 84 ? 12.316 5.015 -3.426 1.00 96.69 84 THR A CA 1
ATOM 649 C C . THR A 1 84 ? 11.019 5.698 -3.837 1.00 96.69 84 THR A C 1
ATOM 651 O O . THR A 1 84 ? 10.165 5.099 -4.484 1.00 96.69 84 THR A O 1
ATOM 654 N N . ILE A 1 85 ? 10.853 6.977 -3.488 1.00 97.44 85 ILE A N 1
ATOM 655 C CA . ILE A 1 85 ? 9.649 7.711 -3.903 1.00 97.44 85 ILE A CA 1
ATOM 656 C C . ILE A 1 85 ? 9.527 7.780 -5.436 1.00 97.44 85 ILE A C 1
ATOM 658 O O . ILE A 1 85 ? 8.421 7.725 -5.954 1.00 97.44 85 ILE A O 1
ATOM 662 N N . GLN A 1 86 ? 10.658 7.784 -6.152 1.00 96.50 86 GLN A N 1
ATOM 663 C CA . GLN A 1 86 ? 10.710 7.746 -7.613 1.00 96.50 86 GLN A CA 1
ATOM 664 C C . GLN A 1 86 ? 10.226 6.411 -8.194 1.00 96.50 86 GLN A C 1
ATOM 666 O O . GLN A 1 86 ? 9.550 6.415 -9.220 1.00 96.50 86 GLN A O 1
ATOM 671 N N . SER A 1 87 ? 10.553 5.266 -7.576 1.00 95.81 87 SER A N 1
ATOM 672 C CA . SER A 1 87 ? 10.056 3.969 -8.065 1.00 95.81 87 SER A CA 1
ATOM 673 C C . SER A 1 87 ? 8.558 3.802 -7.804 1.00 95.81 87 SER A C 1
ATOM 675 O O . SER A 1 87 ? 7.853 3.231 -8.633 1.00 95.81 87 SER A O 1
ATOM 677 N N . ILE A 1 88 ? 8.069 4.364 -6.695 1.00 97.69 88 ILE A N 1
ATOM 678 C CA . ILE A 1 88 ? 6.651 4.370 -6.315 1.00 97.69 88 ILE A CA 1
ATOM 679 C C . ILE A 1 88 ? 5.831 5.290 -7.230 1.00 97.69 88 ILE A C 1
ATOM 681 O O . ILE A 1 88 ? 4.832 4.866 -7.804 1.00 97.69 88 ILE A O 1
ATOM 685 N N . GLY A 1 89 ? 6.242 6.553 -7.364 1.00 97.00 89 GLY A N 1
ATOM 686 C CA . GLY A 1 89 ? 5.510 7.566 -8.122 1.00 97.00 89 GLY A CA 1
ATOM 687 C C . GLY A 1 89 ? 5.742 7.508 -9.627 1.00 97.00 89 GLY A C 1
ATOM 688 O O . GLY A 1 89 ? 4.960 8.088 -10.375 1.00 97.00 89 GLY A O 1
ATOM 689 N N . LYS A 1 90 ? 6.791 6.814 -10.091 1.00 97.12 90 LYS A N 1
ATOM 690 C CA . LYS A 1 90 ? 7.177 6.689 -11.509 1.00 97.12 90 LYS A CA 1
ATOM 691 C C . LYS A 1 90 ? 7.227 8.037 -12.247 1.00 97.12 90 LYS A C 1
ATOM 693 O O . LYS A 1 90 ? 6.868 8.121 -13.421 1.00 97.12 90 LYS A O 1
ATOM 698 N N . GLY A 1 91 ? 7.676 9.090 -11.562 1.00 97.56 91 GLY A N 1
ATOM 699 C CA . GLY A 1 91 ? 7.780 10.453 -12.088 1.00 97.56 91 GLY A CA 1
ATOM 700 C C . GLY A 1 91 ? 6.522 11.306 -11.913 1.00 97.56 91 GLY A 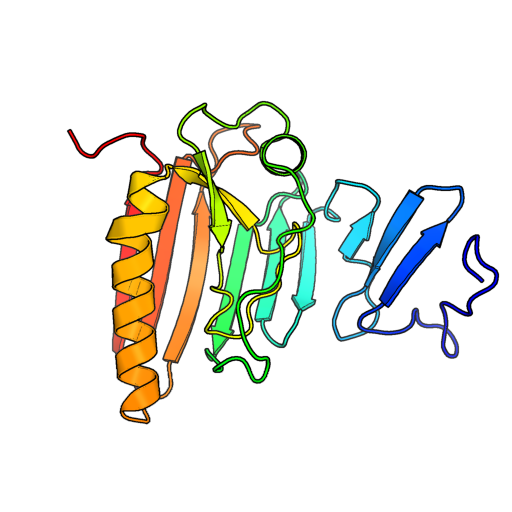C 1
ATOM 701 O O . GLY A 1 91 ? 6.517 12.452 -12.358 1.00 97.56 91 GLY A O 1
ATOM 702 N N . PHE A 1 92 ? 5.469 10.771 -11.290 1.00 98.12 92 PHE A N 1
ATOM 703 C CA . PHE A 1 92 ? 4.260 11.511 -10.916 1.00 98.12 92 PHE A CA 1
ATOM 704 C C . PHE A 1 92 ? 4.284 11.996 -9.466 1.00 98.12 92 PHE A C 1
ATOM 706 O O . PHE A 1 92 ? 3.372 12.716 -9.070 1.00 98.12 92 PHE A O 1
ATOM 713 N N . GLU A 1 93 ? 5.268 11.586 -8.662 1.00 97.75 93 GLU A N 1
ATOM 714 C CA . GLU A 1 93 ? 5.428 12.084 -7.301 1.00 97.75 93 GLU A CA 1
ATOM 715 C C . GLU A 1 93 ? 5.701 13.591 -7.269 1.00 97.75 93 GLU A C 1
ATOM 717 O O . GLU A 1 93 ? 6.416 14.150 -8.102 1.00 97.75 93 GLU A O 1
ATOM 722 N N . GLU A 1 94 ? 5.165 14.244 -6.250 1.00 97.38 94 GLU A N 1
ATOM 723 C CA . GLU A 1 94 ? 5.390 15.651 -5.963 1.00 97.38 94 GLU A CA 1
ATOM 724 C C . GLU A 1 94 ? 6.504 15.828 -4.924 1.00 97.38 94 GLU A C 1
ATOM 726 O O . GLU A 1 94 ? 6.767 14.957 -4.094 1.00 97.38 94 GLU A O 1
ATOM 731 N N . LEU A 1 95 ? 7.137 17.006 -4.894 1.00 96.25 95 LEU A N 1
ATOM 732 C CA . LEU A 1 95 ? 8.246 17.293 -3.965 1.00 96.25 95 LEU A CA 1
ATOM 733 C C . LEU A 1 95 ? 7.873 17.163 -2.479 1.00 96.25 95 LEU A C 1
ATOM 735 O O . LEU A 1 95 ? 8.751 16.978 -1.636 1.00 96.25 95 LEU A O 1
ATOM 739 N N . PHE A 1 96 ? 6.591 17.320 -2.153 1.00 95.94 96 PHE A N 1
ATOM 740 C CA . PHE A 1 96 ? 6.068 17.222 -0.791 1.00 95.94 96 PHE A CA 1
ATOM 741 C C . PHE A 1 96 ? 5.550 15.818 -0.451 1.00 95.94 96 PHE A C 1
ATOM 743 O O . PHE A 1 96 ? 5.082 15.603 0.672 1.00 95.94 96 PHE A O 1
ATOM 750 N N . ASP A 1 97 ? 5.597 14.877 -1.395 1.00 98.12 97 ASP A N 1
ATOM 751 C CA . ASP A 1 97 ? 5.148 13.517 -1.148 1.00 98.12 97 ASP A CA 1
ATOM 752 C C . ASP A 1 97 ? 6.136 12.745 -0.275 1.00 98.12 97 ASP A C 1
ATOM 754 O O . ASP A 1 97 ? 7.356 12.925 -0.279 1.00 98.12 97 ASP A O 1
ATOM 758 N N . GLN A 1 98 ? 5.559 11.831 0.484 1.00 97.81 98 GLN A N 1
ATOM 759 C CA . GLN A 1 98 ? 6.226 10.830 1.281 1.00 97.81 98 GLN A CA 1
ATOM 760 C C . GLN A 1 98 ? 5.837 9.443 0.776 1.00 97.81 98 GLN A C 1
ATOM 762 O O . GLN A 1 98 ? 4.911 9.261 -0.013 1.00 97.81 98 GLN A O 1
ATOM 767 N N . ARG A 1 99 ? 6.570 8.448 1.271 1.00 98.00 99 ARG A N 1
ATOM 768 C CA . ARG A 1 99 ? 6.281 7.031 1.061 1.00 98.00 99 ARG A CA 1
ATOM 769 C C . ARG A 1 99 ? 5.195 6.628 2.058 1.00 98.00 99 ARG A C 1
ATOM 771 O O . ARG A 1 99 ? 5.521 6.216 3.173 1.00 98.00 99 ARG A O 1
ATOM 778 N N . GLY A 1 100 ? 3.945 6.897 1.690 1.00 98.06 100 GLY A N 1
ATOM 779 C CA . GLY A 1 100 ? 2.772 6.686 2.534 1.00 98.06 100 GLY A CA 1
ATOM 780 C C . GLY A 1 100 ? 2.309 5.241 2.465 1.00 98.06 100 GLY A C 1
ATOM 781 O O . GLY A 1 100 ? 2.189 4.685 1.375 1.00 98.06 100 GLY A O 1
ATOM 782 N N . HIS A 1 101 ? 2.074 4.641 3.625 1.00 98.62 101 HIS A N 1
ATOM 783 C CA . HIS A 1 101 ? 1.516 3.298 3.740 1.00 98.62 101 HIS A CA 1
ATOM 784 C C . HIS A 1 101 ? 0.012 3.315 3.437 1.00 98.62 101 HIS A C 1
ATOM 786 O O . HIS A 1 101 ? -0.677 4.243 3.850 1.00 98.62 101 HIS A O 1
ATOM 792 N N . LEU A 1 102 ? -0.505 2.286 2.756 1.00 98.81 102 LEU A N 1
ATOM 793 C CA . LEU A 1 102 ? -1.956 2.057 2.675 1.00 98.81 102 LEU A CA 1
ATOM 794 C C . LEU A 1 102 ? -2.450 1.373 3.955 1.00 98.81 102 LEU A C 1
ATOM 796 O O . LEU A 1 102 ? -3.333 1.881 4.641 1.00 98.81 102 LEU A O 1
ATOM 800 N N . ILE A 1 103 ? -1.806 0.269 4.330 1.00 98.75 103 ILE A N 1
ATOM 801 C CA . ILE A 1 103 ? -1.932 -0.351 5.651 1.00 98.75 103 ILE A CA 1
ATOM 802 C C . ILE A 1 103 ? -0.662 -0.037 6.444 1.00 98.75 103 ILE A C 1
ATOM 804 O O . ILE A 1 103 ? 0.433 -0.416 6.026 1.00 98.75 103 ILE A O 1
ATOM 808 N N . ALA A 1 104 ? -0.769 0.662 7.576 1.00 98.06 104 ALA A N 1
ATOM 809 C CA . ALA A 1 104 ? 0.406 1.053 8.357 1.00 98.06 104 ALA A CA 1
ATOM 810 C C . ALA A 1 104 ? 1.243 -0.134 8.860 1.00 98.06 104 ALA A C 1
ATOM 812 O O . ALA A 1 104 ? 0.724 -1.175 9.257 1.00 98.06 104 ALA A O 1
ATOM 813 N N . ASP A 1 105 ? 2.554 0.097 8.996 1.00 97.19 105 ASP A N 1
ATOM 814 C CA . ASP A 1 105 ? 3.514 -0.813 9.645 1.00 97.19 105 ASP A CA 1
ATOM 815 C C . ASP A 1 105 ? 3.042 -1.263 11.040 1.00 97.19 105 ASP A C 1
ATOM 817 O O . ASP A 1 105 ? 3.206 -2.418 11.414 1.00 97.19 105 ASP A O 1
ATOM 821 N N . ARG A 1 106 ? 2.381 -0.380 11.807 1.00 97.50 106 ARG A N 1
ATOM 822 C CA . ARG A 1 106 ? 1.831 -0.730 13.130 1.00 97.50 106 ARG A CA 1
ATOM 823 C C . ARG A 1 106 ? 0.751 -1.814 13.069 1.00 97.50 106 ARG A C 1
ATOM 825 O O . ARG A 1 106 ? 0.574 -2.529 14.051 1.00 97.50 106 ARG A O 1
ATOM 832 N N . PHE A 1 107 ? 0.082 -1.934 11.925 1.00 98.31 107 PHE A N 1
ATOM 833 C CA . PHE A 1 107 ? -0.907 -2.959 11.629 1.00 98.31 107 PHE A CA 1
ATOM 834 C C . PHE A 1 107 ? -0.309 -4.119 10.828 1.00 98.31 107 PHE A C 1
ATOM 836 O O . PHE A 1 107 ? -1.003 -4.753 10.046 1.00 98.31 107 PHE A O 1
ATOM 843 N N . ASN A 1 108 ? 0.992 -4.389 10.961 1.00 97.38 108 ASN A N 1
ATOM 844 C CA . ASN A 1 108 ? 1.665 -5.440 10.197 1.00 97.38 108 ASN A CA 1
ATOM 845 C C . ASN A 1 108 ? 1.549 -5.256 8.667 1.00 97.38 108 ASN A C 1
ATOM 847 O O . ASN A 1 108 ? 1.693 -6.215 7.911 1.00 97.38 108 ASN A O 1
ATOM 851 N N . GLY A 1 109 ? 1.279 -4.035 8.193 1.00 97.81 109 GLY A N 1
ATOM 852 C CA . GLY A 1 109 ? 1.298 -3.725 6.770 1.00 97.81 109 GLY A CA 1
ATOM 853 C C . GLY A 1 109 ? 2.707 -3.893 6.208 1.00 97.81 109 GLY A C 1
ATOM 854 O O . GLY A 1 109 ? 3.701 -3.552 6.860 1.00 97.81 109 GLY A O 1
ATOM 855 N N . SER A 1 110 ? 2.813 -4.437 4.998 1.00 96.00 110 SER A N 1
ATOM 856 C CA . SER A 1 110 ? 4.111 -4.655 4.367 1.00 96.00 110 SER A CA 1
ATOM 857 C C . SER A 1 110 ? 4.818 -3.324 4.064 1.00 96.00 110 SER A C 1
ATOM 859 O O . SER A 1 110 ? 4.208 -2.264 3.930 1.00 96.00 110 SER A O 1
ATOM 861 N N . ASN A 1 111 ? 6.147 -3.361 3.967 1.00 95.88 111 ASN A N 1
ATOM 862 C CA . ASN A 1 111 ? 6.972 -2.189 3.640 1.00 95.88 111 ASN A CA 1
ATOM 863 C C . ASN A 1 111 ? 7.463 -2.220 2.176 1.00 95.88 111 ASN A C 1
ATOM 865 O O . ASN A 1 111 ? 8.490 -1.615 1.846 1.00 95.88 111 ASN A O 1
ATOM 869 N N . GLY A 1 112 ? 6.768 -2.979 1.323 1.00 95.88 112 GLY A N 1
ATOM 870 C CA . GLY A 1 112 ? 7.040 -3.131 -0.104 1.00 95.88 112 GLY A CA 1
ATOM 871 C C . GLY A 1 112 ? 6.112 -2.286 -0.977 1.00 95.88 112 GLY A C 1
ATOM 872 O O . GLY A 1 112 ? 5.082 -1.797 -0.520 1.00 95.88 112 GLY A O 1
ATOM 873 N N . LEU A 1 113 ? 6.504 -2.110 -2.242 1.00 97.06 113 LEU A N 1
ATOM 874 C CA . LEU A 1 113 ? 5.792 -1.337 -3.268 1.00 97.06 113 LEU A CA 1
ATOM 875 C C . LEU A 1 113 ? 4.270 -1.558 -3.311 1.00 97.06 113 LEU A C 1
ATOM 877 O O . LEU A 1 113 ? 3.533 -0.609 -3.547 1.00 97.06 113 LEU A O 1
ATOM 881 N N . GLU A 1 114 ? 3.788 -2.773 -3.060 1.00 97.38 114 GLU A N 1
ATOM 882 C CA . GLU A 1 114 ? 2.358 -3.106 -3.051 1.00 97.38 114 GLU A CA 1
ATOM 883 C C . GLU A 1 114 ? 1.519 -2.363 -2.007 1.00 97.38 114 GLU A C 1
ATOM 885 O O . GLU A 1 114 ? 0.299 -2.320 -2.119 1.00 97.38 114 GLU A O 1
ATOM 890 N N . ASN A 1 115 ? 2.159 -1.809 -0.981 1.00 98.56 115 ASN A N 1
ATOM 891 C CA . ASN A 1 115 ? 1.492 -1.180 0.151 1.00 98.56 115 ASN A CA 1
ATOM 892 C C . ASN A 1 115 ? 1.968 0.262 0.369 1.00 98.56 115 ASN A C 1
ATOM 894 O O . ASN A 1 115 ? 1.681 0.858 1.408 1.00 98.56 115 ASN A O 1
ATOM 898 N N . ILE A 1 116 ? 2.714 0.822 -0.589 1.00 98.44 116 ILE A N 1
ATOM 899 C CA . ILE A 1 116 ? 3.286 2.163 -0.497 1.00 98.44 116 ILE A CA 1
ATOM 900 C C . ILE A 1 116 ? 2.898 2.984 -1.722 1.00 98.44 116 ILE A C 1
ATOM 902 O O . ILE A 1 116 ? 3.111 2.575 -2.860 1.00 98.44 116 ILE A O 1
ATOM 906 N N . VAL A 1 117 ? 2.406 4.195 -1.481 1.00 98.69 117 VAL A N 1
ATOM 907 C CA . VAL A 1 117 ? 2.033 5.164 -2.516 1.00 98.69 117 VAL A CA 1
ATOM 908 C C . VAL A 1 117 ? 2.731 6.506 -2.295 1.00 98.69 117 VAL A C 1
ATOM 910 O O . VAL A 1 117 ? 3.192 6.822 -1.194 1.00 98.69 117 VAL A O 1
ATOM 913 N N . ALA A 1 118 ? 2.801 7.316 -3.352 1.00 98.44 118 ALA A N 1
ATOM 914 C CA . ALA A 1 118 ? 3.201 8.714 -3.248 1.00 98.44 118 ALA A CA 1
ATOM 915 C C . ALA A 1 118 ? 2.064 9.509 -2.585 1.00 98.44 118 ALA A C 1
ATOM 917 O O . ALA A 1 118 ? 1.034 9.795 -3.201 1.00 98.44 118 ALA A O 1
ATOM 918 N N . MET A 1 119 ? 2.229 9.806 -1.297 1.00 98.56 119 MET A N 1
ATOM 919 C CA . MET A 1 119 ? 1.214 10.453 -0.465 1.00 98.56 119 MET A CA 1
ATOM 920 C C . MET A 1 119 ? 1.741 11.783 0.058 1.00 98.56 119 MET A C 1
ATOM 922 O O . MET A 1 119 ? 2.820 11.830 0.645 1.00 98.56 119 MET A O 1
ATOM 926 N N . GLY A 1 120 ? 0.970 12.855 -0.096 1.00 98.31 120 GLY A N 1
ATOM 927 C CA . GLY A 1 120 ? 1.320 14.183 0.381 1.00 98.31 120 GLY A CA 1
ATOM 928 C C . GLY A 1 120 ? 1.657 14.150 1.867 1.00 98.31 120 GLY A C 1
ATOM 929 O O . GLY A 1 120 ? 0.905 13.599 2.671 1.00 98.31 120 GLY A O 1
ATOM 930 N N . GLY A 1 121 ? 2.797 14.730 2.246 1.00 96.81 121 GLY A N 1
ATOM 931 C CA . GLY A 1 121 ? 3.329 14.590 3.601 1.00 96.81 121 GLY A CA 1
ATOM 932 C C . GLY A 1 121 ? 2.392 15.091 4.704 1.00 96.81 121 GLY A C 1
ATOM 933 O O . GLY A 1 121 ? 2.408 14.534 5.798 1.00 96.81 121 GLY A O 1
ATOM 934 N N . GLU A 1 122 ? 1.567 16.101 4.426 1.00 94.38 122 GLU A N 1
ATOM 935 C CA . GLU A 1 122 ? 0.535 16.593 5.348 1.00 94.38 122 GLU A CA 1
ATOM 936 C C . GLU A 1 122 ? -0.614 15.591 5.509 1.00 94.38 122 GLU A C 1
ATOM 938 O O . GLU A 1 122 ? -1.023 15.309 6.633 1.00 94.38 122 GLU A O 1
ATOM 943 N N . VAL A 1 123 ? -1.091 15.003 4.407 1.00 97.06 123 VAL A N 1
ATOM 944 C CA . VAL A 1 123 ? -2.128 13.959 4.422 1.00 97.06 123 VAL A CA 1
ATOM 945 C C . VAL A 1 123 ? -1.632 12.756 5.218 1.00 97.06 123 VAL A C 1
ATOM 947 O O . VAL A 1 123 ? -2.287 12.349 6.177 1.00 97.06 123 VAL A O 1
ATOM 950 N N . ASN A 1 124 ? -0.431 12.271 4.888 1.00 97.81 124 ASN A N 1
ATOM 951 C CA . ASN A 1 124 ? 0.211 11.118 5.519 1.00 97.81 124 ASN A CA 1
ATOM 952 C C . ASN A 1 124 ? 0.406 11.304 7.033 1.00 97.81 124 ASN A C 1
ATOM 954 O O . ASN A 1 124 ? 0.091 10.420 7.819 1.00 97.81 124 ASN A O 1
ATOM 958 N N . GLN A 1 125 ? 0.906 12.465 7.465 1.00 96.50 125 GLN A N 1
ATOM 959 C CA . GLN A 1 125 ? 1.254 12.702 8.873 1.00 96.50 125 GLN A CA 1
ATOM 960 C C . GLN A 1 125 ? 0.105 13.239 9.733 1.00 96.50 125 GLN A C 1
ATOM 962 O O . GLN A 1 125 ? 0.264 13.323 10.952 1.00 96.50 125 GLN A O 1
ATOM 967 N N . LYS A 1 126 ? -1.018 13.652 9.131 1.00 96.25 126 LYS A N 1
ATOM 968 C CA . LYS A 1 126 ? -2.158 14.226 9.859 1.00 96.25 126 LYS A CA 1
ATOM 969 C C . LYS A 1 126 ? -3.427 13.429 9.633 1.00 96.25 126 LYS A C 1
ATOM 971 O O . LYS A 1 126 ? -3.721 12.556 10.435 1.00 96.25 126 LYS A O 1
ATOM 976 N N . ALA A 1 127 ? -4.184 13.737 8.580 1.00 97.00 127 ALA A N 1
ATOM 977 C CA . ALA A 1 127 ? -5.519 13.178 8.382 1.00 97.00 127 ALA A CA 1
ATOM 978 C C . ALA A 1 127 ? -5.487 11.645 8.310 1.00 97.00 127 ALA A C 1
ATOM 980 O O . ALA A 1 127 ? -6.262 10.986 8.997 1.00 97.00 127 ALA A O 1
ATOM 981 N N . TYR A 1 128 ? -4.531 11.086 7.564 1.00 98.19 128 TYR A N 1
ATOM 982 C CA . TYR A 1 128 ? -4.345 9.642 7.464 1.00 98.19 128 TYR A CA 1
ATOM 983 C C . TYR A 1 128 ? -3.901 9.039 8.805 1.00 98.19 128 TYR A C 1
ATOM 985 O O . TYR A 1 128 ? -4.552 8.140 9.332 1.00 98.19 128 TYR A O 1
ATOM 993 N N . ALA A 1 129 ? -2.865 9.614 9.429 1.00 97.88 129 ALA A N 1
ATOM 994 C CA . ALA A 1 129 ? -2.377 9.186 10.742 1.00 97.88 129 ALA A CA 1
ATOM 995 C C . ALA A 1 129 ? -3.446 9.255 11.853 1.00 97.88 129 ALA A C 1
ATOM 997 O O . ALA A 1 129 ? -3.418 8.456 12.786 1.00 97.88 129 ALA A O 1
ATOM 998 N N . ALA A 1 130 ? -4.400 10.188 11.775 1.00 98.38 130 ALA A N 1
ATOM 999 C CA . ALA A 1 130 ? -5.505 10.293 12.726 1.00 98.38 130 ALA A CA 1
ATOM 1000 C C . ALA A 1 130 ? -6.500 9.130 12.580 1.00 98.38 130 ALA A C 1
ATOM 1002 O O . ALA A 1 130 ? -6.952 8.590 13.590 1.00 98.38 130 ALA A O 1
ATOM 1003 N N . ILE A 1 131 ? -6.797 8.712 11.345 1.00 98.50 131 ILE A N 1
ATOM 1004 C CA . ILE A 1 131 ? -7.621 7.525 11.070 1.00 98.50 131 ILE A CA 1
ATOM 1005 C C . ILE A 1 131 ? -6.906 6.267 11.579 1.00 98.50 131 ILE A C 1
ATOM 1007 O O . ILE A 1 131 ? -7.507 5.448 12.275 1.00 98.50 131 ILE A O 1
ATOM 1011 N N . GLU A 1 132 ? -5.605 6.140 11.308 1.00 98.44 132 GLU A N 1
ATOM 1012 C CA . GLU A 1 132 ? -4.794 5.033 11.825 1.00 98.44 132 GLU A CA 1
ATOM 1013 C C . GLU A 1 132 ? -4.752 5.025 13.357 1.00 98.44 132 GLU A C 1
ATOM 1015 O O . GLU A 1 132 ? -4.832 3.967 13.973 1.00 98.44 132 GLU A O 1
ATOM 1020 N N . GLN A 1 133 ? -4.641 6.187 14.005 1.00 98.62 133 GLN A N 1
ATOM 1021 C CA . GLN A 1 133 ? -4.646 6.262 15.464 1.00 98.62 133 GLN A CA 1
ATOM 1022 C C . GLN A 1 133 ? -6.000 5.836 16.043 1.00 98.62 133 GLN A C 1
ATOM 1024 O O . GLN A 1 133 ? -6.012 5.015 16.954 1.00 98.62 133 GLN A O 1
ATOM 1029 N N . LYS A 1 134 ? -7.118 6.292 15.460 1.00 98.38 134 LYS A N 1
ATOM 1030 C CA . LYS A 1 134 ? -8.474 5.844 15.828 1.00 98.38 134 LYS A CA 1
ATOM 1031 C C . LYS A 1 134 ? -8.593 4.316 15.760 1.00 98.38 134 LYS A C 1
ATOM 1033 O O . LYS A 1 134 ? -9.083 3.698 16.700 1.00 98.38 134 LYS A O 1
ATOM 1038 N N . CYS A 1 135 ? -8.123 3.703 14.673 1.00 98.69 135 CYS A N 1
ATOM 1039 C CA . CYS A 1 135 ? -8.166 2.247 14.512 1.00 98.69 135 CYS A CA 1
ATOM 1040 C C . CYS A 1 135 ? -7.264 1.522 15.525 1.00 98.69 135 CYS A C 1
ATOM 1042 O O . CYS A 1 135 ? -7.634 0.475 16.051 1.00 98.69 135 CYS A O 1
ATOM 1044 N N . ALA A 1 136 ? -6.086 2.079 15.821 1.00 98.38 136 ALA A N 1
ATOM 1045 C CA . ALA A 1 136 ? -5.169 1.514 16.807 1.00 98.38 136 ALA A CA 1
ATOM 1046 C C . ALA A 1 136 ? -5.740 1.567 18.231 1.00 98.38 136 ALA A C 1
ATOM 1048 O O . ALA A 1 136 ? -5.568 0.605 18.978 1.00 98.38 136 ALA A O 1
ATOM 1049 N N . ASP A 1 137 ? -6.416 2.659 18.590 1.00 98.31 137 ASP A N 1
ATOM 1050 C CA . ASP A 1 137 ? -7.084 2.802 19.886 1.00 98.31 137 ASP A CA 1
ATOM 1051 C C . ASP A 1 137 ? -8.233 1.792 20.015 1.00 98.31 137 ASP A C 1
ATOM 1053 O O . ASP A 1 137 ? -8.312 1.081 21.013 1.00 98.31 137 ASP A O 1
ATOM 1057 N N . ALA A 1 138 ? -9.048 1.625 18.967 1.00 98.25 138 ALA A N 1
ATOM 1058 C CA . ALA A 1 138 ? -10.124 0.634 18.956 1.00 98.25 138 ALA A CA 1
ATOM 1059 C C . ALA A 1 138 ? -9.608 -0.809 19.119 1.00 98.25 138 ALA A C 1
ATOM 1061 O O . ALA A 1 138 ? -10.132 -1.570 19.932 1.00 98.25 138 ALA A O 1
ATOM 1062 N N . LEU A 1 139 ? -8.532 -1.178 18.412 1.00 97.88 139 LEU A N 1
ATOM 1063 C CA . LEU A 1 139 ? -7.874 -2.476 18.600 1.00 97.88 139 LEU A CA 1
ATOM 1064 C C . LEU A 1 139 ? -7.333 -2.655 20.026 1.00 97.88 139 LEU A C 1
ATOM 1066 O O . LEU A 1 139 ? -7.402 -3.754 20.576 1.00 97.88 139 LEU A O 1
ATOM 1070 N N . ALA A 1 140 ? -6.779 -1.598 20.628 1.00 96.56 140 ALA A N 1
ATOM 1071 C CA . ALA A 1 140 ? -6.277 -1.643 22.001 1.00 96.56 140 ALA A CA 1
ATOM 1072 C C . ALA A 1 140 ? -7.404 -1.851 23.027 1.00 96.56 140 ALA A C 1
ATOM 1074 O O . ALA A 1 140 ? -7.190 -2.527 24.035 1.00 96.56 140 ALA A O 1
ATOM 1075 N N . ASP A 1 141 ? -8.599 -1.337 22.733 1.00 97.38 141 ASP A N 1
ATOM 1076 C CA . ASP A 1 141 ? -9.818 -1.546 23.520 1.00 97.38 141 ASP A CA 1
ATOM 1077 C C . ASP A 1 141 ? -10.481 -2.916 23.261 1.00 97.38 141 ASP A C 1
ATOM 1079 O O . ASP A 1 141 ? -11.444 -3.284 23.937 1.00 97.38 141 ASP A O 1
ATOM 1083 N N . GLY A 1 142 ? -9.928 -3.715 22.341 1.00 97.31 142 GLY A N 1
ATOM 1084 C CA . GLY A 1 142 ? -10.363 -5.081 22.046 1.00 97.31 142 GLY A CA 1
ATOM 1085 C C . GLY A 1 142 ? -11.432 -5.198 20.960 1.00 97.31 142 GLY A C 1
ATOM 1086 O O . GLY A 1 142 ? -11.995 -6.283 20.810 1.00 97.31 142 GLY A O 1
ATOM 1087 N N . ALA A 1 143 ? -11.705 -4.118 20.223 1.00 98.19 143 ALA A N 1
ATOM 1088 C CA . ALA A 1 143 ? -12.619 -4.136 19.086 1.00 98.19 143 ALA A CA 1
ATOM 1089 C C . ALA A 1 143 ? -12.035 -4.919 17.902 1.00 98.19 143 ALA A C 1
ATOM 1091 O O . ALA A 1 143 ? -10.814 -4.981 17.709 1.00 98.19 143 ALA A O 1
ATOM 1092 N N . GLU A 1 144 ? -12.912 -5.466 17.064 1.00 97.81 144 GLU A N 1
ATOM 1093 C CA . GLU A 1 144 ? -12.530 -5.967 15.744 1.00 97.81 144 GLU A CA 1
ATOM 1094 C C . GLU A 1 144 ? -12.580 -4.813 14.736 1.00 97.81 144 GLU A C 1
ATOM 1096 O O . GLU A 1 144 ? -13.582 -4.099 14.645 1.00 97.81 144 GLU A O 1
ATOM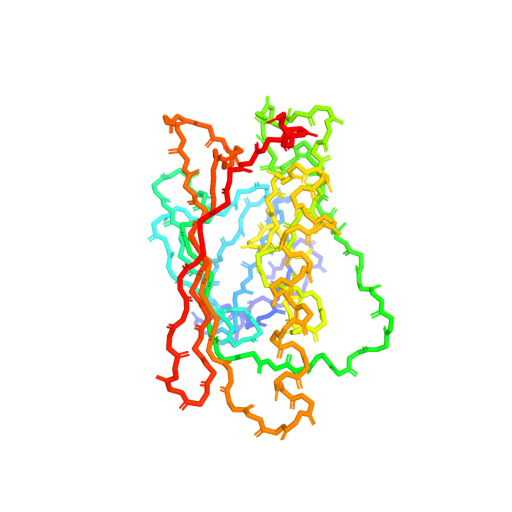 1101 N N . VAL A 1 145 ? -11.493 -4.621 13.981 1.00 98.75 145 VAL A N 1
ATOM 1102 C CA . VAL A 1 145 ? -11.381 -3.523 13.013 1.00 98.75 145 VAL A CA 1
ATOM 1103 C C . VAL A 1 145 ? -11.096 -4.068 11.622 1.00 98.75 145 VAL A C 1
ATOM 1105 O O . VAL A 1 145 ? -10.006 -4.580 11.365 1.00 98.75 145 VAL A O 1
ATOM 1108 N N . PHE A 1 146 ? -12.053 -3.926 10.707 1.00 98.81 146 PHE A N 1
ATOM 1109 C CA . PHE A 1 146 ? -11.813 -4.097 9.275 1.00 98.81 146 PHE A CA 1
ATOM 1110 C C . PHE A 1 146 ? -11.427 -2.754 8.661 1.00 98.81 146 PHE A C 1
ATOM 1112 O O . PHE A 1 146 ? -12.036 -1.727 8.961 1.00 98.81 146 PHE A O 1
ATOM 1119 N N . PHE A 1 147 ? -10.421 -2.756 7.794 1.00 98.88 147 PHE A N 1
ATOM 1120 C CA . PHE A 1 147 ? -9.912 -1.552 7.157 1.00 98.88 147 PHE A CA 1
ATOM 1121 C C . PHE A 1 147 ? -9.722 -1.789 5.666 1.00 98.88 147 PHE A C 1
ATOM 1123 O O . PHE A 1 147 ? -9.155 -2.804 5.256 1.00 98.88 147 PHE A O 1
ATOM 1130 N N . LYS A 1 148 ? -10.183 -0.841 4.855 1.00 98.88 148 LYS A N 1
ATOM 1131 C CA . LYS A 1 148 ? -10.027 -0.840 3.404 1.00 98.88 148 LYS A CA 1
ATOM 1132 C C . LYS A 1 148 ? -9.621 0.542 2.930 1.00 98.88 148 LYS A C 1
ATOM 1134 O O . LYS A 1 148 ? -10.217 1.541 3.323 1.00 98.88 148 LYS A O 1
ATOM 1139 N N . VAL A 1 149 ? -8.644 0.589 2.038 1.00 98.94 149 VAL A N 1
ATOM 1140 C CA . VAL A 1 149 ? -8.194 1.814 1.378 1.00 98.94 149 VAL A CA 1
ATOM 1141 C C . VAL A 1 149 ? -8.244 1.611 -0.122 1.00 98.94 149 VAL A C 1
ATOM 1143 O O . VAL A 1 149 ? -7.708 0.631 -0.634 1.00 98.94 149 VAL A O 1
ATOM 1146 N N . GLU A 1 150 ? -8.843 2.570 -0.815 1.00 98.88 150 GLU A N 1
ATOM 1147 C CA . GLU A 1 150 ? -8.922 2.644 -2.272 1.00 98.88 150 GLU A CA 1
ATOM 1148 C C . GLU A 1 150 ? -8.248 3.943 -2.738 1.00 98.88 150 GLU A C 1
ATOM 1150 O O . GLU A 1 150 ? -8.844 5.027 -2.645 1.00 98.88 150 GLU A O 1
ATOM 1155 N N . PRO A 1 151 ? -6.984 3.879 -3.194 1.00 98.81 151 PRO A N 1
ATOM 1156 C CA . PRO A 1 151 ? -6.337 5.000 -3.857 1.00 98.81 151 PRO A CA 1
ATOM 1157 C C . PRO A 1 151 ? -7.033 5.292 -5.187 1.00 98.81 151 PRO A C 1
ATOM 1159 O O . PRO A 1 151 ? -7.207 4.417 -6.032 1.00 98.81 151 PRO A O 1
ATOM 1162 N N . LEU A 1 152 ? -7.419 6.546 -5.391 1.00 98.75 152 LEU A N 1
ATOM 1163 C CA . LEU A 1 152 ? -8.084 6.992 -6.609 1.00 98.75 152 LEU A CA 1
ATOM 1164 C C . LEU A 1 152 ? -7.067 7.715 -7.484 1.00 98.75 152 LEU A C 1
ATOM 1166 O O . LEU A 1 152 ? -6.359 8.603 -7.010 1.00 98.75 152 LEU A O 1
ATOM 1170 N N . TYR A 1 153 ? -6.989 7.337 -8.757 1.00 98.56 153 TYR A N 1
ATOM 1171 C CA . TYR A 1 153 ? -6.007 7.867 -9.701 1.00 98.56 153 TYR A CA 1
ATOM 1172 C C . TYR A 1 153 ? -6.677 8.636 -10.839 1.00 98.56 153 TYR A C 1
ATOM 1174 O O . TYR A 1 153 ? -7.703 8.218 -11.376 1.00 98.56 153 TYR A O 1
ATOM 1182 N N . GLU A 1 154 ? -6.036 9.719 -11.278 1.00 97.62 154 GLU A N 1
ATOM 1183 C CA . GLU A 1 154 ? -6.438 10.460 -12.472 1.00 97.62 154 GLU A CA 1
ATOM 1184 C C . GLU A 1 154 ? -5.607 10.035 -13.688 1.00 97.62 154 GLU A C 1
ATOM 1186 O O . GLU A 1 154 ? -4.374 10.098 -13.690 1.00 97.62 154 GLU A O 1
ATOM 1191 N N . GLY A 1 155 ? -6.293 9.609 -14.753 1.00 96.94 155 GLY A N 1
ATOM 1192 C CA . GLY A 1 155 ? -5.659 9.210 -16.008 1.00 96.94 155 GLY A CA 1
ATOM 1193 C C . GLY A 1 155 ? -4.561 8.160 -15.806 1.00 96.94 155 GLY A C 1
ATOM 1194 O O . GLY A 1 155 ? -4.771 7.141 -15.149 1.00 96.94 155 GLY A O 1
ATOM 1195 N N . GLY A 1 156 ? -3.385 8.422 -16.379 1.00 97.38 156 GLY A N 1
ATOM 1196 C CA . GLY A 1 156 ? -2.215 7.542 -16.302 1.00 97.38 156 GLY A CA 1
ATOM 1197 C C . GLY A 1 156 ? -1.283 7.788 -15.111 1.00 97.38 156 GLY A C 1
ATOM 1198 O O . GLY A 1 156 ? -0.165 7.280 -15.125 1.00 97.38 156 GLY A O 1
ATOM 1199 N N . SER A 1 157 ? -1.689 8.588 -14.120 1.00 98.25 157 SER A N 1
ATOM 1200 C CA . SER A 1 157 ? -0.842 8.903 -12.963 1.00 98.25 157 SER A CA 1
ATOM 1201 C C . SER A 1 157 ? -0.579 7.673 -12.089 1.00 98.25 157 SER A C 1
ATOM 1203 O O . SER A 1 157 ? -1.509 6.924 -11.794 1.00 98.25 157 SER A O 1
ATOM 1205 N N . PHE A 1 158 ? 0.660 7.501 -11.618 1.00 98.38 158 PHE A N 1
ATOM 1206 C CA . PHE A 1 158 ? 1.017 6.548 -10.549 1.00 98.38 158 PHE A CA 1
ATOM 1207 C C . PHE A 1 158 ? 0.941 7.167 -9.144 1.00 98.38 158 PHE A C 1
ATOM 1209 O O . PHE A 1 158 ? 1.031 6.461 -8.141 1.00 98.38 158 PHE A O 1
ATOM 1216 N N . ARG A 1 159 ? 0.711 8.480 -9.056 1.00 98.38 159 ARG A N 1
ATOM 1217 C CA . ARG A 1 159 ? 0.376 9.183 -7.817 1.00 98.38 159 ARG A CA 1
ATOM 1218 C C . ARG A 1 159 ? -1.152 9.249 -7.660 1.00 98.38 159 ARG A C 1
ATOM 1220 O O . ARG A 1 159 ? -1.800 9.802 -8.556 1.00 98.38 159 ARG A O 1
ATOM 1227 N N . PRO A 1 160 ? -1.738 8.742 -6.558 1.00 98.69 160 PRO A N 1
ATOM 1228 C CA . PRO A 1 160 ? -3.166 8.906 -6.290 1.00 98.69 160 PRO A CA 1
ATOM 1229 C C . PRO A 1 160 ? -3.546 10.389 -6.175 1.00 98.69 160 PRO A C 1
ATOM 1231 O O . PRO A 1 160 ? -2.804 11.179 -5.590 1.00 9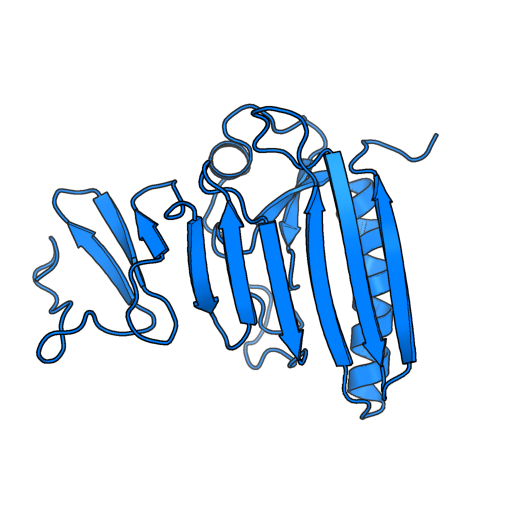8.69 160 PRO A O 1
ATOM 1234 N N . SER A 1 161 ? -4.708 10.781 -6.691 1.00 98.44 161 SER A N 1
ATOM 1235 C CA . SER A 1 161 ? -5.301 12.107 -6.475 1.00 98.44 161 SER A CA 1
ATOM 1236 C C . SER A 1 161 ? -6.002 12.205 -5.120 1.00 98.44 161 SER A C 1
ATOM 1238 O O . SER A 1 161 ? -6.086 13.286 -4.533 1.00 98.44 161 SER A O 1
ATOM 1240 N N . SER A 1 162 ? -6.511 11.083 -4.614 1.00 98.62 162 SER A N 1
ATOM 1241 C CA . SER A 1 162 ? -7.264 10.996 -3.363 1.00 98.62 162 SER A CA 1
ATOM 1242 C C . SER A 1 162 ? -7.323 9.559 -2.844 1.00 98.62 162 SER A C 1
ATOM 1244 O O . SER A 1 162 ? -6.875 8.625 -3.508 1.00 98.62 162 SER A O 1
ATOM 1246 N N . PHE A 1 163 ? -7.874 9.393 -1.645 1.00 98.81 163 PHE A N 1
ATOM 1247 C CA . PHE A 1 163 ? -8.080 8.110 -0.981 1.00 98.81 163 PHE A CA 1
ATOM 1248 C C . PHE A 1 163 ? -9.522 8.016 -0.492 1.00 98.81 163 PHE A C 1
ATOM 1250 O O . PHE A 1 163 ? -10.011 8.959 0.137 1.00 98.81 163 PHE A O 1
ATOM 1257 N N . ALA A 1 164 ? -10.180 6.890 -0.753 1.00 98.81 164 ALA A N 1
ATOM 1258 C CA . ALA A 1 164 ? -11.387 6.487 -0.042 1.00 98.81 164 ALA A CA 1
ATOM 1259 C C . ALA A 1 164 ? -10.997 5.440 1.003 1.00 98.81 164 ALA A C 1
ATOM 1261 O O . ALA A 1 164 ? -10.387 4.426 0.670 1.00 98.81 164 ALA A O 1
ATOM 1262 N N . ILE A 1 165 ? -11.294 5.710 2.267 1.00 98.88 165 ILE A N 1
ATOM 1263 C CA . ILE A 1 165 ? -10.880 4.879 3.396 1.00 98.88 165 ILE A CA 1
ATOM 1264 C C . ILE A 1 165 ? -12.133 4.438 4.130 1.00 98.88 165 ILE A C 1
ATOM 1266 O O . ILE A 1 165 ? -12.912 5.280 4.568 1.00 98.88 165 ILE A O 1
ATOM 1270 N N . THR A 1 166 ? -12.317 3.133 4.254 1.00 98.88 166 THR A N 1
ATOM 1271 C CA . THR A 1 166 ? -13.407 2.526 5.012 1.00 98.88 166 THR A CA 1
ATOM 1272 C C . THR A 1 166 ? -12.821 1.849 6.239 1.00 98.88 166 THR A C 1
ATOM 1274 O O . THR A 1 166 ? -11.994 0.948 6.107 1.00 98.88 166 THR A O 1
ATOM 1277 N N . ASP A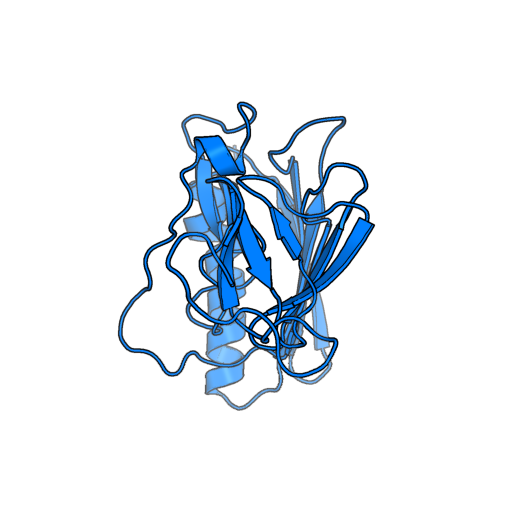 1 167 ? -13.250 2.273 7.421 1.00 98.50 167 ASP A N 1
ATOM 1278 C CA . ASP A 1 167 ? -12.989 1.573 8.675 1.00 98.50 167 ASP A CA 1
ATOM 1279 C C . ASP A 1 167 ? -14.312 1.052 9.246 1.00 98.50 167 ASP A C 1
ATOM 1281 O O . ASP A 1 167 ? -15.321 1.756 9.232 1.00 98.50 167 ASP A O 1
ATOM 1285 N N . ILE A 1 168 ? -14.324 -0.205 9.683 1.00 98.75 168 ILE A N 1
ATOM 1286 C CA . ILE A 1 168 ? -15.473 -0.838 10.330 1.00 98.75 168 ILE A CA 1
ATOM 1287 C C . ILE A 1 168 ? -15.005 -1.308 11.697 1.00 98.75 168 ILE A C 1
ATOM 1289 O O . ILE A 1 168 ? -14.178 -2.215 11.777 1.00 98.75 168 ILE A O 1
ATOM 1293 N N . ILE A 1 169 ? -15.526 -0.691 12.752 1.00 98.56 169 ILE A N 1
ATOM 1294 C CA . ILE A 1 169 ? -15.169 -0.992 14.142 1.00 98.56 169 ILE A CA 1
ATOM 1295 C C . ILE A 1 169 ? -16.395 -1.609 14.805 1.00 98.56 169 ILE A C 1
ATOM 1297 O O . ILE A 1 169 ? -17.437 -0.962 14.882 1.00 98.56 169 ILE A O 1
ATOM 1301 N N . ASP A 1 170 ? -16.299 -2.873 15.223 1.00 96.69 170 ASP A N 1
ATOM 1302 C CA . ASP A 1 170 ? -17.411 -3.644 15.809 1.00 96.69 170 ASP A CA 1
ATOM 1303 C C . ASP A 1 170 ? -18.719 -3.583 14.983 1.00 96.69 170 ASP A C 1
ATOM 1305 O O . ASP A 1 170 ? -19.836 -3.579 15.505 1.00 96.69 170 ASP A O 1
ATOM 1309 N N . GLY A 1 171 ? -18.575 -3.550 13.655 1.00 96.38 171 GLY A N 1
ATOM 1310 C CA . GLY A 1 171 ? -19.685 -3.493 12.700 1.00 96.38 171 GLY A CA 1
ATOM 1311 C C . GLY A 1 171 ? -20.188 -2.085 12.363 1.00 96.38 171 GLY A C 1
ATOM 1312 O O . GLY A 1 171 ? -21.052 -1.959 11.493 1.00 96.38 171 GLY A O 1
ATOM 1313 N N . GLU A 1 172 ? -19.658 -1.030 12.988 1.00 98.06 172 GLU A N 1
ATOM 1314 C CA . GLU A 1 172 ? -19.967 0.358 12.632 1.00 98.06 172 GLU A CA 1
ATOM 1315 C C . GLU A 1 172 ? -19.022 0.870 11.540 1.00 98.06 172 GLU A C 1
ATOM 1317 O O . GLU A 1 172 ? -17.823 1.031 11.758 1.00 98.06 172 GLU A O 1
ATOM 1322 N N . GLU A 1 173 ? -19.576 1.134 10.355 1.00 98.31 173 GLU A N 1
ATOM 1323 C CA . GLU A 1 173 ? -18.833 1.590 9.178 1.00 98.31 173 GLU A CA 1
ATOM 1324 C C . GLU A 1 173 ? -18.674 3.117 9.149 1.00 98.31 173 GLU A C 1
ATOM 1326 O O . GLU A 1 173 ? -19.645 3.874 9.242 1.00 98.31 173 GLU A O 1
ATOM 1331 N N . THR A 1 174 ? -17.439 3.573 8.948 1.00 98.56 174 THR A N 1
ATOM 1332 C CA . THR A 1 174 ? -17.086 4.959 8.640 1.00 98.56 174 THR A CA 1
ATOM 1333 C C . THR A 1 174 ? -16.343 5.011 7.308 1.00 98.56 174 THR A C 1
ATOM 1335 O O . THR A 1 174 ? -15.329 4.340 7.134 1.00 98.56 174 THR A O 1
ATOM 1338 N N . VAL A 1 175 ? -16.798 5.866 6.387 1.00 98.50 175 VAL A N 1
ATOM 1339 C CA . VAL A 1 175 ? -16.093 6.151 5.127 1.00 98.50 175 VAL A CA 1
ATOM 1340 C C . VAL A 1 175 ? -15.538 7.571 5.158 1.00 98.50 175 VAL A C 1
ATOM 1342 O O . VAL A 1 175 ? -16.285 8.537 5.320 1.00 98.50 175 VAL A O 1
ATOM 1345 N N . THR A 1 176 ? -14.229 7.707 4.966 1.00 98.56 176 THR A N 1
ATOM 1346 C CA . THR A 1 176 ? -13.520 8.988 4.903 1.00 98.56 176 THR A CA 1
ATOM 1347 C C . THR A 1 176 ? -12.890 9.175 3.528 1.00 98.56 176 THR A C 1
ATOM 1349 O O . THR A 1 176 ? -12.194 8.294 3.030 1.00 98.56 176 THR A O 1
ATOM 1352 N N . PHE A 1 177 ? -13.091 10.347 2.925 1.00 98.31 177 PHE A N 1
ATOM 1353 C CA . PHE A 1 177 ? -12.426 10.736 1.682 1.00 98.31 177 PHE A CA 1
ATOM 1354 C C . PHE A 1 177 ? -11.342 11.775 1.965 1.00 98.31 177 PHE A C 1
ATOM 1356 O O . PHE A 1 177 ? -11.630 12.813 2.560 1.00 98.31 177 PHE A O 1
ATOM 1363 N N . LEU A 1 178 ? -10.115 11.521 1.505 1.00 97.94 178 LEU A N 1
ATOM 1364 C CA . LEU A 1 178 ? -8.974 12.427 1.658 1.00 97.94 178 LEU A CA 1
ATOM 1365 C C . LEU A 1 178 ? -8.425 12.843 0.293 1.00 97.94 178 LEU A C 1
ATOM 1367 O O . LEU A 1 178 ? -8.130 11.994 -0.544 1.00 97.94 178 LEU A O 1
ATOM 1371 N N . LEU A 1 179 ? -8.240 14.145 0.071 1.00 98.06 179 LEU A N 1
ATOM 1372 C CA . LEU A 1 179 ? -7.535 14.649 -1.111 1.00 98.06 179 LEU A CA 1
ATOM 1373 C C . LEU A 1 179 ? -6.022 14.556 -0.901 1.00 98.06 179 LEU A C 1
ATOM 1375 O O . LEU A 1 179 ? -5.517 14.949 0.147 1.00 98.06 179 LEU A O 1
ATOM 1379 N N . ASN A 1 180 ? -5.287 14.090 -1.911 1.00 97.75 180 ASN A N 1
ATOM 1380 C CA . ASN A 1 180 ? -3.840 13.918 -1.830 1.00 97.75 180 ASN A CA 1
ATOM 1381 C C . ASN A 1 180 ? -3.091 15.219 -2.183 1.00 97.75 180 ASN A C 1
ATOM 1383 O O . ASN A 1 180 ? -2.484 15.331 -3.254 1.00 97.75 180 ASN A O 1
ATOM 1387 N N . THR A 1 181 ? -3.154 16.227 -1.310 1.00 91.94 181 THR A N 1
ATOM 1388 C CA . THR A 1 181 ? -2.636 17.587 -1.569 1.00 91.94 181 THR A CA 1
ATOM 1389 C C . THR A 1 181 ? -1.483 17.991 -0.642 1.00 91.94 181 THR A C 1
ATOM 1391 O O . THR A 1 181 ? -1.208 17.356 0.374 1.00 91.94 181 THR A O 1
ATOM 1394 N N . ALA A 1 182 ? -0.778 19.069 -1.006 1.00 79.62 182 ALA A N 1
ATOM 1395 C CA . ALA A 1 182 ? 0.365 19.596 -0.253 1.00 79.62 182 ALA A CA 1
ATOM 1396 C C . ALA A 1 182 ? -0.021 20.263 1.074 1.00 79.62 182 ALA A C 1
ATOM 1398 O O . ALA A 1 182 ? 0.806 20.363 1.978 1.00 79.62 182 ALA A O 1
ATOM 1399 N N . LYS A 1 183 ? -1.244 20.798 1.152 1.00 69.81 183 LYS A N 1
ATOM 1400 C CA . LYS A 1 183 ? -1.779 21.554 2.284 1.00 69.81 183 LYS A CA 1
ATOM 1401 C C . LYS A 1 183 ? -3.294 21.664 2.110 1.00 69.81 183 LYS A C 1
ATOM 1403 O O . LYS A 1 183 ? -3.737 22.051 1.029 1.00 69.81 183 LYS A O 1
ATOM 1408 N N . GLU A 1 184 ? -4.073 21.377 3.149 1.00 55.22 184 GLU A N 1
ATOM 1409 C CA . GLU A 1 184 ? -5.442 21.897 3.208 1.00 55.22 184 GLU A CA 1
ATOM 1410 C C . GLU A 1 184 ? -5.334 23.431 3.238 1.00 55.22 184 GLU A C 1
ATOM 1412 O O . GLU A 1 184 ? -4.730 23.997 4.155 1.00 55.22 184 GLU A O 1
ATOM 1417 N N . MET A 1 185 ? -5.781 24.088 2.163 1.00 44.59 185 MET A N 1
ATOM 1418 C CA . MET A 1 185 ? -5.901 25.548 2.100 1.00 44.59 185 MET A CA 1
ATOM 1419 C C . MET A 1 185 ? -7.204 25.998 2.742 1.00 44.59 185 MET A C 1
ATOM 1421 O O . MET A 1 185 ? -8.232 25.337 2.480 1.00 44.59 185 MET A O 1
#

Foldseek 3Di:
DAPVPDDQDDPPAGDAQDWGHHPNWIWGHHRRRHTQDIHLAGDAQDWGHHPNWIWGHHRRRATQKIKDKFAADPDPDADDQPDDLCSQFVPVADPQWDFAFQRDVRRVGDSYSRGTHRAGNCCRVPVVVVVVVVQVVLVVVVWTKIKMKGFDPDDNTSHGQKIWIWIATNNRIDTDIGGRDNDDD

InterPro domains:
  IPR044927 Type VII secretion system protein EssD-like [PF13930] (44-168)
  IPR044929 DNA/RNA non-specific endonuclease superfamily [G3DSA:3.40.570.10] (48-185)

Radius of gyration: 16.76 Å; chains: 1; bounding box: 42×54×40 Å

pLDDT: mean 96.06, std 5.92, range [44.59, 98.94]